Protein AF-A0AAW1TSS6-F1 (afdb_monomer_lite)

pLDDT: mean 75.69, std 16.5, range [37.03, 93.56]

Structure (mmCIF, N/CA/C/O backbone):
data_AF-A0AAW1TSS6-F1
#
_entry.id   AF-A0AAW1TSS6-F1
#
loop_
_atom_site.group_PDB
_atom_site.id
_atom_site.type_symbol
_atom_site.label_atom_id
_atom_site.label_alt_id
_atom_site.label_comp_id
_atom_site.label_asym_id
_atom_site.label_entity_id
_atom_site.label_seq_id
_atom_site.pdbx_PDB_ins_code
_atom_site.Cartn_x
_atom_site.Cartn_y
_atom_site.Cartn_z
_atom_site.occupancy
_atom_site.B_iso_or_equiv
_atom_site.auth_seq_id
_atom_site.auth_comp_id
_atom_site.auth_asym_id
_atom_site.auth_atom_id
_atom_site.pdbx_PDB_model_num
ATOM 1 N N . MET A 1 1 ? 28.392 -0.537 -38.919 1.00 62.31 1 MET A N 1
ATOM 2 C CA . MET A 1 1 ? 28.404 0.012 -37.547 1.00 62.31 1 MET A CA 1
ATOM 3 C C . MET A 1 1 ? 27.094 0.735 -37.353 1.00 62.31 1 MET A C 1
ATOM 5 O O . MET A 1 1 ? 26.784 1.592 -38.174 1.00 62.31 1 MET A O 1
ATOM 9 N N . SER A 1 2 ? 26.337 0.359 -36.331 1.00 81.94 2 SER A N 1
ATOM 10 C CA . SER A 1 2 ? 25.044 0.975 -36.020 1.00 81.94 2 SER A CA 1
ATOM 11 C C . SER A 1 2 ? 25.206 1.873 -34.799 1.00 81.94 2 SER A C 1
ATOM 13 O O . SER A 1 2 ? 26.078 1.626 -33.962 1.00 81.94 2 SER A O 1
ATOM 15 N N . ARG A 1 3 ? 24.404 2.935 -34.691 1.00 89.19 3 ARG A N 1
ATOM 16 C CA . ARG A 1 3 ? 24.428 3.811 -33.515 1.00 89.19 3 ARG A CA 1
ATOM 17 C C . ARG A 1 3 ? 23.226 3.532 -32.634 1.00 89.19 3 ARG A C 1
ATOM 19 O O . ARG A 1 3 ? 22.088 3.570 -33.091 1.00 89.19 3 ARG A O 1
ATOM 26 N N . LEU A 1 4 ? 23.497 3.298 -31.359 1.00 91.44 4 LEU A N 1
ATOM 27 C CA . LEU A 1 4 ? 22.480 3.161 -30.324 1.00 91.44 4 LEU A CA 1
ATOM 28 C C . LEU A 1 4 ? 22.753 4.199 -29.240 1.00 91.44 4 LEU A C 1
ATOM 30 O O . LEU A 1 4 ? 23.908 4.469 -28.900 1.00 91.44 4 LEU A O 1
ATOM 34 N N . GLN A 1 5 ? 21.696 4.801 -28.706 1.00 93.44 5 GLN A N 1
ATOM 35 C CA . GLN A 1 5 ? 21.800 5.686 -27.556 1.00 93.44 5 GLN A CA 1
ATOM 36 C C . GLN A 1 5 ? 21.502 4.907 -26.283 1.00 93.44 5 GLN A C 1
ATOM 38 O O . GLN A 1 5 ? 20.421 4.350 -26.137 1.00 93.44 5 GLN A O 1
ATOM 43 N N . PHE A 1 6 ? 22.428 4.923 -25.335 1.00 93.06 6 PHE A N 1
ATOM 44 C CA . PHE A 1 6 ? 22.246 4.280 -24.038 1.00 93.06 6 PHE A CA 1
ATOM 45 C C . PHE A 1 6 ? 21.960 5.327 -22.967 1.00 93.06 6 PHE A C 1
ATOM 47 O O . PHE A 1 6 ? 22.646 6.350 -22.900 1.00 93.06 6 PHE A O 1
ATOM 54 N N . ASP A 1 7 ? 20.959 5.066 -22.130 1.00 93.50 7 ASP A N 1
ATOM 55 C CA . ASP A 1 7 ? 20.683 5.843 -20.922 1.00 93.50 7 ASP A CA 1
ATOM 56 C C . ASP A 1 7 ? 21.367 5.183 -19.725 1.00 93.50 7 ASP A C 1
ATOM 58 O O . ASP A 1 7 ? 20.975 4.094 -19.299 1.00 93.50 7 ASP A O 1
ATOM 62 N N . VAL A 1 8 ? 22.423 5.818 -19.223 1.00 92.88 8 VAL A N 1
ATOM 63 C CA . VAL A 1 8 ? 23.310 5.265 -18.198 1.00 92.88 8 VAL A CA 1
ATOM 64 C C . VAL A 1 8 ? 23.235 6.111 -16.934 1.00 92.88 8 VAL A C 1
ATOM 66 O O . VAL A 1 8 ? 23.332 7.334 -17.006 1.00 92.88 8 VAL A O 1
ATOM 69 N N . GLU A 1 9 ? 23.126 5.475 -15.772 1.00 92.56 9 GLU A N 1
ATOM 70 C CA . GLU A 1 9 ? 23.010 6.135 -14.469 1.00 92.56 9 GLU A CA 1
ATOM 71 C C . GLU A 1 9 ? 23.947 5.526 -13.425 1.00 92.56 9 GLU A C 1
ATOM 73 O O . GLU A 1 9 ? 24.223 4.328 -13.441 1.00 92.56 9 GLU A O 1
ATOM 78 N N . LEU A 1 10 ? 24.425 6.351 -12.490 1.00 88.94 10 LEU A N 1
ATOM 79 C CA . LEU A 1 10 ? 25.116 5.885 -11.289 1.00 88.94 10 LEU A CA 1
ATOM 80 C C . LEU A 1 10 ? 24.107 5.679 -10.148 1.00 88.94 10 LEU A C 1
ATOM 82 O O . LEU A 1 10 ? 23.705 6.642 -9.492 1.00 88.94 10 LEU A O 1
ATOM 86 N N . ALA A 1 11 ? 23.708 4.433 -9.905 1.00 86.50 11 ALA A N 1
ATOM 87 C CA . ALA A 1 11 ? 22.715 4.048 -8.904 1.00 86.50 11 ALA A CA 1
ATOM 88 C C . ALA A 1 11 ? 23.353 3.411 -7.656 1.00 86.50 11 ALA A C 1
ATOM 90 O O . ALA A 1 11 ? 24.547 3.109 -7.631 1.00 86.50 11 ALA A O 1
ATOM 91 N N . ALA A 1 12 ? 22.556 3.241 -6.599 1.00 83.69 12 ALA A N 1
ATOM 92 C CA . ALA A 1 12 ? 22.953 2.440 -5.442 1.00 83.69 12 ALA A CA 1
ATOM 93 C C . ALA A 1 12 ? 22.897 0.945 -5.793 1.00 83.69 12 ALA A C 1
ATOM 95 O O . ALA A 1 12 ? 22.022 0.529 -6.552 1.00 83.69 12 ALA A O 1
ATOM 96 N N . ASP A 1 13 ? 23.831 0.166 -5.252 1.00 81.50 13 ASP A N 1
ATOM 97 C CA . ASP A 1 13 ? 23.791 -1.298 -5.329 1.00 81.50 13 ASP A CA 1
ATOM 98 C C . ASP A 1 13 ? 22.808 -1.882 -4.293 1.00 81.50 13 ASP A C 1
ATOM 100 O O . ASP A 1 13 ? 22.213 -1.137 -3.508 1.00 81.50 13 ASP A O 1
ATOM 104 N N . GLU A 1 14 ? 22.676 -3.212 -4.241 1.00 73.81 14 GLU A N 1
ATOM 105 C CA . GLU A 1 14 ? 21.952 -3.917 -3.165 1.00 73.81 14 GLU A CA 1
ATOM 106 C C . GLU A 1 14 ? 22.447 -3.499 -1.767 1.00 73.81 14 GLU A C 1
ATOM 108 O O . GLU A 1 14 ? 21.650 -3.367 -0.837 1.00 73.81 14 GLU A O 1
ATOM 113 N N . ASP A 1 15 ? 23.751 -3.224 -1.634 1.00 73.81 15 ASP A N 1
ATOM 114 C CA . ASP A 1 15 ? 24.312 -2.504 -0.490 1.00 73.81 15 ASP A CA 1
ATOM 115 C C . ASP A 1 15 ? 24.258 -0.981 -0.747 1.00 73.81 15 ASP A C 1
ATOM 117 O O . ASP A 1 15 ? 24.968 -0.477 -1.629 1.00 73.81 15 ASP A O 1
ATOM 121 N N . PRO A 1 16 ? 23.511 -0.203 0.065 1.00 72.12 16 PRO A N 1
ATOM 122 C CA . PRO A 1 16 ? 23.393 1.246 -0.079 1.00 72.12 16 PRO A CA 1
ATOM 123 C C . PRO A 1 16 ? 24.719 2.009 0.011 1.00 72.12 16 PRO A C 1
ATOM 125 O O . PRO A 1 16 ? 24.751 3.193 -0.343 1.00 72.12 16 PRO A O 1
ATOM 128 N N . LYS A 1 17 ? 25.797 1.387 0.503 1.00 75.56 17 LYS A N 1
ATOM 129 C CA . LYS A 1 17 ? 27.142 1.980 0.567 1.00 75.56 17 LYS A CA 1
ATOM 130 C C . LYS A 1 17 ? 27.885 1.921 -0.764 1.00 75.56 17 LYS A C 1
ATOM 132 O O . LYS A 1 17 ? 28.774 2.743 -0.985 1.00 75.56 17 LYS A O 1
ATOM 137 N N . ASN A 1 18 ? 27.496 1.019 -1.660 1.00 80.19 18 ASN A N 1
ATOM 138 C CA . ASN A 1 18 ? 28.140 0.840 -2.953 1.00 80.19 18 ASN A CA 1
ATOM 139 C C . ASN A 1 18 ? 27.370 1.572 -4.058 1.00 80.19 18 ASN A C 1
ATOM 141 O O . ASN A 1 18 ? 26.149 1.731 -4.012 1.00 80.19 18 ASN A O 1
ATOM 145 N N . ASN A 1 19 ? 28.112 2.060 -5.051 1.00 85.00 19 ASN A N 1
ATOM 146 C CA . ASN A 1 19 ? 27.556 2.663 -6.257 1.00 85.00 19 ASN A CA 1
ATOM 147 C C . ASN A 1 19 ? 27.839 1.741 -7.437 1.00 85.00 19 ASN A C 1
ATOM 149 O O . ASN A 1 19 ? 28.982 1.323 -7.630 1.00 85.00 19 ASN A O 1
ATOM 153 N N . ILE A 1 20 ? 26.826 1.499 -8.257 1.00 89.38 20 ILE A N 1
ATOM 154 C CA . ILE A 1 20 ? 26.946 0.745 -9.500 1.00 89.38 20 ILE A CA 1
ATOM 155 C C . ILE A 1 20 ? 26.489 1.599 -10.674 1.00 89.38 20 ILE A C 1
ATOM 157 O O . ILE A 1 20 ? 25.605 2.445 -10.558 1.00 89.38 20 ILE A O 1
ATOM 161 N N . ILE A 1 21 ? 27.111 1.379 -11.827 1.00 90.50 21 ILE A N 1
ATOM 162 C CA . ILE A 1 21 ? 26.639 1.958 -13.082 1.00 90.50 21 ILE A CA 1
ATOM 163 C C . ILE A 1 21 ? 25.571 1.021 -13.638 1.00 90.50 21 ILE A C 1
ATOM 165 O O . ILE A 1 21 ? 25.817 -0.181 -13.767 1.00 90.50 21 ILE A O 1
ATOM 169 N N . ILE A 1 22 ? 24.408 1.570 -13.966 1.00 92.25 22 ILE A N 1
ATOM 170 C CA . ILE A 1 22 ? 23.281 0.853 -14.557 1.00 92.25 22 ILE A CA 1
ATOM 171 C C . ILE A 1 22 ? 22.927 1.447 -15.922 1.00 92.25 22 ILE A C 1
ATOM 173 O O . ILE A 1 22 ? 23.073 2.648 -16.141 1.00 92.25 22 ILE A O 1
ATOM 177 N N . ILE A 1 23 ? 22.457 0.609 -16.839 1.00 93.12 23 ILE A N 1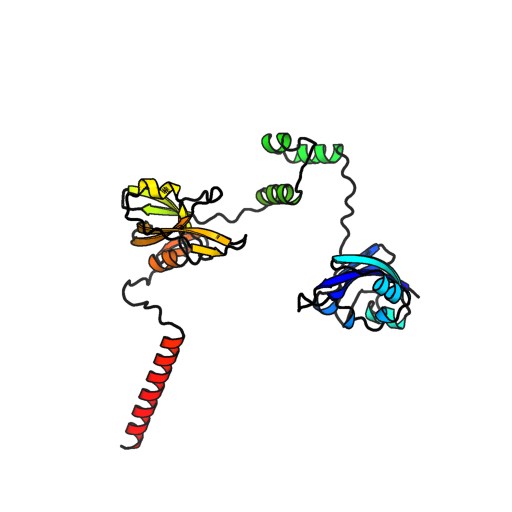
ATOM 178 C CA . ILE A 1 23 ? 21.968 0.976 -18.165 1.00 93.12 23 ILE A CA 1
ATOM 179 C C . ILE A 1 23 ? 20.454 0.772 -18.151 1.00 93.12 23 ILE A C 1
ATOM 181 O O . ILE A 1 23 ? 19.974 -0.351 -18.043 1.00 93.12 23 ILE A O 1
ATOM 185 N N . LYS A 1 24 ? 19.692 1.864 -18.206 1.00 91.81 24 LYS A N 1
ATOM 186 C CA . LYS A 1 24 ? 18.231 1.841 -18.042 1.00 91.81 24 LYS A CA 1
ATOM 187 C C . LYS A 1 24 ? 17.499 1.522 -19.337 1.00 91.81 24 LYS A C 1
ATOM 189 O O . LYS A 1 24 ? 16.493 0.816 -19.328 1.00 91.81 24 LYS A O 1
ATOM 194 N N . SER A 1 25 ? 17.966 2.097 -20.441 1.00 92.38 25 SER A N 1
ATOM 195 C CA . SER A 1 25 ? 17.287 1.986 -21.729 1.00 92.38 25 SER A CA 1
ATOM 196 C C . SER A 1 25 ? 18.235 2.154 -22.907 1.00 92.38 25 SER A C 1
ATOM 198 O O . SER A 1 25 ? 19.341 2.689 -22.768 1.00 92.38 25 SER A O 1
ATOM 200 N N . ILE A 1 26 ? 17.762 1.703 -24.065 1.00 93.31 26 ILE A N 1
ATOM 201 C CA . ILE A 1 26 ? 18.436 1.786 -25.356 1.00 93.31 26 ILE A CA 1
ATOM 202 C C . ILE A 1 26 ? 17.492 2.483 -26.329 1.00 93.31 26 ILE A C 1
ATOM 204 O O . ILE A 1 26 ? 16.336 2.097 -26.442 1.00 93.31 26 ILE A O 1
ATOM 208 N N . THR A 1 27 ? 17.958 3.506 -27.033 1.00 91.69 27 THR A N 1
ATOM 209 C CA . THR A 1 27 ? 17.177 4.212 -28.056 1.00 91.69 27 THR A CA 1
ATOM 210 C C . THR A 1 27 ? 17.816 3.996 -29.420 1.00 91.69 27 THR A C 1
ATOM 212 O O . THR A 1 27 ? 19.021 4.213 -29.589 1.00 91.69 27 THR A O 1
ATOM 215 N N . LYS A 1 28 ? 17.014 3.544 -30.387 1.00 89.62 28 LYS A N 1
ATOM 216 C CA . LYS A 1 28 ? 17.421 3.394 -31.791 1.00 89.62 28 LYS A CA 1
ATOM 217 C C . LYS A 1 28 ? 17.474 4.761 -32.485 1.00 89.62 28 LYS A C 1
ATOM 219 O O . LYS A 1 28 ? 16.904 5.740 -32.006 1.00 89.62 28 LYS A O 1
ATOM 224 N N . GLU A 1 29 ? 18.121 4.834 -33.651 1.00 86.38 29 GLU A N 1
ATOM 225 C CA . GLU A 1 29 ? 18.180 6.068 -34.460 1.00 86.38 29 GLU A CA 1
ATOM 226 C C . GLU A 1 29 ? 16.792 6.593 -34.873 1.00 86.38 29 GLU A C 1
ATOM 228 O O . GLU A 1 29 ? 16.617 7.794 -35.049 1.00 86.38 29 GLU A O 1
ATOM 233 N N . ASN A 1 30 ? 15.789 5.714 -34.961 1.00 82.44 30 ASN A N 1
ATOM 234 C CA . ASN A 1 30 ? 14.398 6.083 -35.238 1.00 82.44 30 ASN A CA 1
ATOM 235 C C . ASN A 1 30 ? 13.664 6.719 -34.036 1.00 82.44 30 ASN A C 1
ATOM 237 O O . ASN A 1 30 ? 12.478 7.022 -34.140 1.00 82.44 30 ASN A O 1
ATOM 241 N N . GLY A 1 31 ? 14.341 6.910 -32.898 1.00 83.00 31 GLY A N 1
ATOM 242 C CA . GLY A 1 31 ? 13.784 7.523 -31.689 1.00 83.00 31 GLY A CA 1
ATOM 243 C C . GLY A 1 31 ? 13.017 6.562 -30.779 1.00 83.00 31 GLY A C 1
ATOM 244 O O . GLY A 1 31 ? 12.619 6.955 -29.680 1.00 83.00 31 GLY A O 1
ATOM 245 N N . ILE A 1 32 ? 12.844 5.299 -31.181 1.00 87.12 32 ILE A N 1
ATOM 246 C CA . ILE A 1 32 ? 12.164 4.294 -30.362 1.00 87.12 32 ILE A CA 1
ATOM 247 C C . ILE A 1 32 ? 13.080 3.873 -29.213 1.00 87.12 32 ILE A C 1
ATOM 249 O O . ILE A 1 32 ? 14.233 3.487 -29.427 1.00 87.12 32 ILE A O 1
ATOM 253 N N . THR A 1 33 ? 12.562 3.969 -27.989 1.00 90.88 33 THR A N 1
ATOM 254 C CA . THR A 1 33 ? 13.284 3.653 -26.751 1.00 90.88 33 THR A CA 1
ATOM 255 C C . THR A 1 33 ? 12.826 2.303 -26.212 1.00 90.88 33 THR A C 1
ATOM 257 O O . THR A 1 33 ? 11.633 2.040 -26.164 1.00 90.88 33 THR A O 1
ATOM 260 N N . TYR A 1 34 ? 13.755 1.478 -25.745 1.00 91.25 34 TYR A N 1
ATOM 261 C CA . TYR A 1 34 ? 13.506 0.147 -25.202 1.00 91.25 34 TYR A CA 1
ATOM 262 C C . TYR A 1 34 ? 14.079 0.036 -23.789 1.00 91.25 34 TYR A C 1
ATOM 264 O O . TYR A 1 34 ? 15.210 0.464 -23.540 1.00 91.25 34 TYR A O 1
ATOM 272 N N . LEU A 1 35 ? 13.314 -0.526 -22.854 1.00 91.56 35 LEU A N 1
ATOM 273 C CA . LEU A 1 35 ? 13.741 -0.726 -21.467 1.00 91.56 35 LEU A CA 1
ATOM 274 C C . LEU A 1 35 ? 14.587 -1.980 -21.312 1.00 91.56 35 LEU A C 1
ATOM 276 O O . LEU A 1 35 ? 14.211 -3.050 -21.785 1.00 91.56 35 LEU A O 1
ATOM 280 N N . ILE A 1 36 ? 15.672 -1.859 -20.548 1.00 90.62 36 ILE A N 1
ATOM 281 C CA . ILE A 1 36 ? 16.430 -3.014 -20.069 1.00 90.62 36 ILE A CA 1
ATOM 282 C C . ILE A 1 36 ? 15.808 -3.475 -18.738 1.00 90.62 36 ILE A C 1
ATOM 284 O O . ILE A 1 36 ? 15.646 -2.647 -17.834 1.00 90.62 36 ILE A O 1
ATOM 288 N N . PRO A 1 37 ? 15.459 -4.767 -18.574 1.00 88.00 37 PRO A N 1
ATOM 289 C CA . PRO A 1 37 ? 14.902 -5.289 -17.327 1.00 88.00 37 PRO A CA 1
ATOM 290 C C . PRO A 1 37 ? 15.819 -5.027 -16.121 1.00 88.00 37 PRO A C 1
ATOM 292 O O . PRO A 1 37 ? 17.032 -5.188 -16.263 1.00 88.00 37 PRO A O 1
ATOM 295 N N . PRO A 1 38 ? 15.286 -4.694 -14.924 1.00 85.81 38 PRO A N 1
ATOM 296 C CA . PRO A 1 38 ? 16.087 -4.346 -13.742 1.00 85.81 38 PRO A CA 1
ATOM 297 C C . PRO A 1 38 ? 17.196 -5.347 -13.393 1.00 85.81 38 PRO A C 1
ATOM 299 O O . PRO A 1 38 ? 18.294 -4.942 -13.023 1.00 85.81 38 PRO A O 1
ATOM 302 N N . CYS A 1 39 ? 16.939 -6.646 -13.572 1.00 85.62 39 CYS A N 1
ATOM 303 C CA . CYS A 1 39 ? 17.904 -7.722 -13.330 1.00 85.62 39 CYS A CA 1
ATOM 304 C C . CYS A 1 39 ? 19.129 -7.689 -14.259 1.00 85.62 39 CYS A C 1
ATOM 306 O O . CYS A 1 39 ? 20.162 -8.256 -13.913 1.00 85.62 39 CYS A O 1
ATOM 308 N N . PHE A 1 40 ? 19.037 -7.016 -15.406 1.00 88.19 40 PHE A N 1
ATOM 309 C CA . PHE A 1 40 ? 20.110 -6.921 -16.390 1.00 88.19 40 PHE A CA 1
ATOM 310 C C . PHE A 1 40 ? 20.739 -5.535 -16.486 1.00 88.19 40 PHE A C 1
ATOM 312 O O . PHE A 1 40 ? 21.783 -5.420 -17.107 1.00 88.19 40 PHE A O 1
ATOM 319 N N . GLN A 1 41 ? 20.186 -4.503 -15.841 1.00 90.75 41 GLN A N 1
ATOM 320 C CA . GLN A 1 41 ? 20.666 -3.124 -16.010 1.00 90.75 41 GLN A CA 1
ATOM 321 C C . GLN A 1 41 ? 22.103 -2.904 -15.525 1.00 90.75 41 GLN A C 1
ATOM 323 O O . GLN A 1 41 ? 22.780 -1.996 -16.002 1.00 90.75 41 GLN A O 1
ATOM 328 N N . ALA A 1 42 ? 22.589 -3.672 -14.549 1.00 90.38 42 ALA A N 1
ATOM 329 C CA . ALA A 1 42 ? 23.923 -3.451 -14.002 1.00 90.38 42 ALA A CA 1
ATOM 330 C C . ALA A 1 42 ? 25.001 -3.619 -15.085 1.00 90.38 42 ALA A C 1
ATOM 332 O O . ALA A 1 42 ? 25.064 -4.640 -15.765 1.00 90.38 42 ALA A O 1
ATOM 333 N N . ALA A 1 43 ? 25.922 -2.656 -15.192 1.00 88.81 43 ALA A N 1
ATOM 334 C CA . ALA A 1 43 ? 26.951 -2.631 -16.235 1.00 88.81 43 ALA A CA 1
ATOM 335 C C . ALA A 1 43 ? 27.863 -3.876 -16.241 1.00 88.81 43 ALA A C 1
ATOM 337 O O . ALA A 1 43 ? 28.487 -4.178 -17.256 1.00 88.81 43 ALA A O 1
ATOM 338 N N . LYS A 1 44 ? 27.896 -4.638 -15.136 1.00 88.12 44 LYS A N 1
ATOM 339 C CA . LYS A 1 44 ? 28.538 -5.961 -15.041 1.00 88.12 44 LYS A CA 1
ATOM 340 C C . LYS A 1 44 ? 27.979 -6.986 -16.038 1.00 88.12 44 LYS A C 1
ATOM 342 O O . LYS A 1 44 ? 28.711 -7.883 -16.436 1.00 88.12 44 LYS A O 1
ATOM 347 N N . HIS A 1 45 ? 26.721 -6.846 -16.456 1.00 88.31 45 HIS A N 1
ATOM 348 C CA . HIS A 1 45 ? 26.091 -7.696 -17.471 1.00 88.31 45 HIS A CA 1
ATOM 349 C C . HIS A 1 45 ? 26.414 -7.244 -18.901 1.00 88.31 45 HIS A C 1
ATOM 351 O O . HIS A 1 45 ? 26.226 -8.006 -19.839 1.00 88.31 45 HIS A O 1
ATOM 357 N N . HIS A 1 46 ? 26.966 -6.040 -19.071 1.00 90.19 46 HIS A N 1
ATOM 358 C CA . HIS A 1 46 ? 27.213 -5.402 -20.363 1.00 90.19 46 HIS A CA 1
ATOM 359 C C . HIS A 1 46 ? 28.719 -5.266 -20.649 1.00 90.19 46 HIS A C 1
ATOM 361 O O . HIS A 1 46 ? 29.211 -4.200 -21.027 1.00 90.19 46 HIS A O 1
ATOM 367 N N . LEU A 1 47 ? 29.482 -6.344 -20.439 1.00 87.69 47 LEU A N 1
ATOM 368 C CA . LEU A 1 47 ? 30.952 -6.321 -20.460 1.00 87.69 47 LEU A CA 1
ATOM 369 C C . LEU A 1 47 ? 31.544 -5.817 -21.783 1.00 87.69 47 LEU A C 1
ATOM 371 O O . LEU A 1 47 ? 32.594 -5.173 -21.771 1.00 87.69 47 LEU A O 1
ATOM 375 N N . GLN A 1 48 ? 30.891 -6.085 -22.916 1.00 86.75 48 GLN A N 1
ATOM 376 C CA . GLN A 1 48 ? 31.340 -5.584 -24.214 1.00 86.75 48 GLN A CA 1
ATOM 377 C C . GLN A 1 48 ? 31.171 -4.060 -24.340 1.00 86.75 48 GLN A C 1
ATOM 379 O O . GLN A 1 48 ? 32.054 -3.404 -24.889 1.00 86.75 48 GLN A O 1
ATOM 384 N N . LEU A 1 49 ? 30.111 -3.475 -23.763 1.00 87.31 49 LEU A N 1
ATOM 385 C CA . LEU A 1 49 ? 29.913 -2.018 -23.758 1.00 87.31 49 LEU A CA 1
ATOM 386 C C . LEU A 1 49 ? 30.965 -1.301 -22.909 1.00 87.31 49 LEU A C 1
ATOM 388 O O . LEU A 1 49 ? 31.426 -0.230 -23.294 1.00 87.31 49 LEU A O 1
ATOM 392 N N . LEU A 1 50 ? 31.405 -1.902 -21.796 1.00 86.25 50 LEU A N 1
ATOM 393 C CA . LEU A 1 50 ? 32.434 -1.322 -20.918 1.00 86.25 50 LEU A CA 1
ATOM 394 C C . LEU A 1 50 ? 33.765 -1.042 -21.635 1.00 86.25 50 LEU A C 1
ATOM 396 O O . LEU A 1 50 ? 34.542 -0.203 -21.176 1.00 86.25 50 LEU A O 1
ATOM 400 N N . LYS A 1 51 ? 34.040 -1.763 -22.728 1.00 87.69 51 LYS A N 1
ATOM 401 C CA . LYS A 1 51 ? 35.269 -1.635 -23.519 1.00 87.69 51 LYS A CA 1
ATOM 402 C C . LYS A 1 51 ? 35.209 -0.483 -24.524 1.00 87.69 51 LYS A C 1
ATOM 404 O O . LYS A 1 51 ? 36.256 -0.083 -25.030 1.00 87.69 51 LYS A O 1
ATOM 409 N N . LEU A 1 52 ? 34.021 0.052 -24.813 1.00 88.81 52 LEU A N 1
ATOM 410 C CA . LEU A 1 52 ? 33.857 1.118 -25.796 1.00 88.81 52 LEU A CA 1
ATOM 411 C C . LEU A 1 52 ? 34.416 2.452 -25.270 1.00 88.81 52 LEU A C 1
ATOM 413 O O . LEU A 1 52 ? 34.210 2.800 -24.099 1.00 88.81 52 LEU A O 1
ATOM 417 N N . PRO A 1 53 ? 35.102 3.242 -26.118 1.00 88.81 53 PRO A N 1
ATOM 418 C CA . PRO A 1 53 ? 35.711 4.503 -25.702 1.00 88.81 53 PRO A CA 1
ATOM 419 C C . PRO A 1 53 ? 34.674 5.524 -25.212 1.00 88.81 53 PRO A C 1
ATOM 421 O O . PRO A 1 53 ? 34.960 6.311 -24.306 1.00 88.81 53 PRO A O 1
ATOM 424 N N . GLU A 1 54 ? 33.461 5.506 -25.759 1.00 90.44 54 GLU A N 1
ATOM 425 C CA . GLU A 1 54 ? 32.333 6.323 -25.313 1.00 90.44 54 GLU A CA 1
ATOM 426 C C . GLU A 1 54 ? 31.913 5.952 -23.889 1.00 90.44 54 GLU A C 1
ATOM 428 O O . GLU A 1 54 ? 31.730 6.837 -23.051 1.00 90.44 54 GLU A O 1
ATOM 433 N N . PHE A 1 55 ? 31.847 4.657 -23.573 1.00 88.44 55 PHE A N 1
ATOM 434 C CA . PHE A 1 55 ? 31.496 4.190 -22.233 1.00 88.44 55 PHE A CA 1
ATOM 435 C C . PHE A 1 55 ? 32.573 4.559 -21.201 1.00 88.44 55 PHE A C 1
ATOM 437 O O . PHE A 1 55 ? 32.264 4.980 -20.083 1.00 88.44 55 PHE A O 1
ATOM 444 N N . LEU A 1 56 ? 33.853 4.499 -21.578 1.00 88.00 56 LEU A N 1
ATOM 445 C CA . LEU A 1 56 ? 34.952 4.949 -20.716 1.00 88.00 56 LEU A CA 1
ATOM 446 C C . LEU A 1 56 ? 34.850 6.446 -20.378 1.00 88.00 56 LEU A C 1
ATOM 448 O O . LEU A 1 56 ? 35.157 6.844 -19.250 1.00 88.00 56 LEU A O 1
ATOM 452 N N . LYS A 1 57 ? 34.381 7.282 -21.316 1.00 90.69 57 LYS A N 1
ATOM 453 C CA . LYS A 1 57 ? 34.092 8.704 -21.052 1.00 90.69 57 LYS A CA 1
ATOM 454 C C . LYS A 1 57 ? 32.918 8.862 -20.085 1.00 90.69 57 LYS A C 1
ATOM 456 O O . LYS A 1 57 ? 33.012 9.673 -19.164 1.00 90.69 57 LYS A O 1
ATOM 461 N N . ILE A 1 58 ? 31.864 8.053 -20.226 1.00 87.75 58 ILE A N 1
ATOM 462 C CA . ILE A 1 58 ? 30.724 8.048 -19.294 1.00 87.75 58 ILE A CA 1
ATOM 463 C C . ILE A 1 58 ? 31.191 7.737 -17.877 1.00 87.75 58 ILE A C 1
ATOM 465 O O . ILE A 1 58 ? 30.890 8.508 -16.966 1.00 87.75 58 ILE A O 1
ATOM 469 N N . LYS A 1 59 ? 31.993 6.682 -17.699 1.00 85.25 59 LYS A N 1
ATOM 470 C CA . LYS A 1 59 ? 32.537 6.282 -16.393 1.00 85.25 59 LYS A CA 1
ATOM 471 C C . LYS A 1 59 ? 33.348 7.399 -15.728 1.00 85.25 59 LYS A C 1
ATOM 473 O O . LYS A 1 59 ? 33.296 7.548 -14.515 1.00 85.25 59 LYS A O 1
ATOM 478 N N . LYS A 1 60 ? 34.067 8.210 -16.513 1.00 86.50 60 LYS A N 1
ATOM 479 C CA . LYS A 1 60 ? 34.769 9.404 -16.010 1.00 86.50 60 LYS A CA 1
ATOM 480 C C . LYS A 1 60 ? 33.828 10.571 -15.695 1.00 86.50 60 LYS A C 1
ATOM 482 O O . LYS A 1 60 ? 34.167 11.398 -14.860 1.00 86.50 60 LYS A O 1
ATOM 487 N N . SER A 1 61 ? 32.678 10.670 -16.355 1.00 85.25 61 SER A N 1
ATOM 488 C CA . SER A 1 61 ? 31.733 11.782 -16.174 1.00 85.25 61 SER A CA 1
ATOM 489 C C . SER A 1 61 ? 30.713 11.564 -15.049 1.00 85.25 61 SER A C 1
ATOM 491 O O . SER A 1 61 ? 30.277 12.533 -14.430 1.00 85.25 61 SER A O 1
ATOM 493 N N . LEU A 1 62 ? 30.344 10.310 -14.771 1.00 87.75 62 LEU A N 1
ATOM 494 C CA . LEU A 1 62 ? 29.401 9.933 -13.720 1.00 87.75 62 LEU A CA 1
ATOM 495 C C . LEU A 1 62 ? 30.134 9.834 -12.378 1.00 87.75 62 LEU A C 1
ATOM 497 O O . LEU A 1 62 ? 30.646 8.781 -12.010 1.00 87.75 62 LEU A O 1
ATOM 501 N N . GLN A 1 63 ? 30.207 10.956 -11.663 1.00 81.06 63 GLN A N 1
ATOM 502 C CA . GLN A 1 63 ? 30.975 11.083 -10.416 1.00 81.06 63 GLN A CA 1
ATOM 503 C C . GLN A 1 63 ? 30.092 11.054 -9.161 1.00 81.06 63 GLN A C 1
ATOM 505 O O . GLN A 1 63 ? 30.586 10.815 -8.061 1.00 81.06 63 GLN A O 1
ATOM 510 N N . ARG A 1 64 ? 28.787 11.327 -9.295 1.00 83.69 64 ARG A N 1
ATOM 511 C CA . ARG A 1 64 ? 27.847 11.399 -8.163 1.00 83.69 64 ARG A CA 1
ATOM 512 C C . ARG A 1 64 ? 26.636 10.498 -8.383 1.00 83.69 64 ARG A C 1
ATOM 514 O O . ARG A 1 64 ? 26.142 10.386 -9.503 1.00 83.69 64 ARG A O 1
ATOM 521 N N . ARG A 1 65 ? 26.147 9.889 -7.297 1.00 83.44 65 ARG A N 1
ATOM 522 C CA . ARG A 1 65 ? 24.942 9.044 -7.294 1.00 83.44 65 ARG A CA 1
ATOM 523 C C . ARG A 1 65 ? 23.735 9.835 -7.814 1.00 83.44 65 ARG A C 1
ATOM 525 O O . ARG A 1 65 ? 23.581 11.008 -7.480 1.00 83.44 65 ARG A O 1
ATOM 532 N N . GLY A 1 66 ? 22.908 9.191 -8.632 1.00 81.88 66 GLY A N 1
ATOM 533 C CA . GLY A 1 66 ? 21.728 9.773 -9.275 1.00 81.88 66 GLY A CA 1
ATOM 534 C C . GLY A 1 66 ? 22.024 10.564 -10.552 1.00 81.88 66 GLY A C 1
ATOM 535 O O . GLY A 1 66 ? 21.095 11.024 -11.206 1.00 81.88 66 GLY A O 1
ATOM 536 N N . GLN A 1 67 ? 23.294 10.732 -10.940 1.00 86.94 67 GLN A N 1
ATOM 537 C CA . GLN A 1 67 ? 23.616 11.313 -12.242 1.00 86.94 67 GLN A CA 1
ATOM 538 C C . GLN A 1 67 ? 23.327 10.309 -13.355 1.00 86.94 67 GLN A C 1
ATOM 540 O O . GLN A 1 67 ? 23.792 9.170 -13.296 1.00 86.94 67 GLN A O 1
ATOM 545 N N . ASN A 1 68 ? 22.635 10.773 -14.393 1.00 90.81 68 ASN A N 1
ATOM 546 C CA . ASN A 1 68 ? 22.376 10.025 -15.613 1.00 90.81 68 ASN A CA 1
ATOM 547 C C . ASN A 1 68 ? 22.934 10.740 -16.852 1.00 90.81 68 ASN A C 1
ATOM 549 O O . ASN A 1 68 ? 23.156 11.958 -16.858 1.00 90.81 68 ASN A O 1
ATOM 553 N N . ARG A 1 69 ? 23.198 9.981 -17.914 1.00 90.38 69 ARG A N 1
ATOM 554 C CA . ARG A 1 69 ? 23.633 10.485 -19.219 1.00 90.38 69 ARG A CA 1
ATOM 555 C C . ARG A 1 69 ? 23.054 9.608 -20.320 1.00 90.38 69 ARG A C 1
ATOM 557 O O . ARG A 1 69 ? 23.253 8.398 -20.316 1.00 90.38 69 ARG A O 1
ATOM 564 N N . LYS A 1 70 ? 22.424 10.249 -21.303 1.00 92.12 70 LYS A N 1
ATOM 565 C CA . LYS A 1 70 ? 22.082 9.628 -22.584 1.00 92.12 70 LYS A CA 1
ATOM 566 C C . LYS A 1 70 ? 23.236 9.841 -23.554 1.00 92.12 70 LYS A C 1
ATOM 568 O O . LYS A 1 70 ? 23.623 10.985 -23.794 1.00 92.12 70 LYS A O 1
ATOM 573 N N . VAL A 1 71 ? 23.802 8.766 -24.092 1.00 90.56 71 VAL A N 1
ATOM 574 C CA . VAL A 1 71 ? 24.985 8.842 -24.961 1.00 90.56 71 VAL A CA 1
ATOM 575 C C . VAL A 1 71 ? 24.805 7.961 -26.181 1.00 90.56 71 VAL A C 1
ATOM 577 O O . VAL A 1 71 ? 24.556 6.766 -26.057 1.00 90.56 71 VAL A O 1
ATOM 580 N N . TRP A 1 72 ? 24.964 8.566 -27.356 1.00 92.00 72 TRP A N 1
ATOM 581 C CA . TRP A 1 72 ? 25.080 7.846 -28.618 1.00 92.00 72 TRP A CA 1
ATOM 582 C C . TRP A 1 72 ? 26.437 7.154 -28.688 1.00 92.00 72 TRP A C 1
ATOM 584 O O . TRP A 1 72 ? 27.473 7.802 -28.537 1.00 92.00 72 TRP A O 1
ATOM 594 N N . MET A 1 73 ? 26.424 5.847 -28.919 1.00 91.06 73 MET A N 1
ATOM 595 C CA . MET A 1 73 ? 27.622 5.030 -29.068 1.00 91.06 73 MET A CA 1
ATOM 596 C C . MET A 1 73 ? 27.653 4.425 -30.464 1.00 91.06 73 MET A C 1
ATOM 598 O O . MET A 1 73 ? 26.618 4.002 -30.984 1.00 91.06 73 MET A O 1
ATOM 602 N N . SER A 1 74 ? 28.843 4.372 -31.061 1.00 89.62 74 SER A N 1
ATOM 603 C CA . SER A 1 74 ? 29.070 3.553 -32.248 1.00 89.62 74 SER A CA 1
ATOM 604 C C . SER A 1 74 ? 29.236 2.104 -31.799 1.00 89.62 74 SER A C 1
ATOM 606 O O . SER A 1 74 ? 30.208 1.773 -31.119 1.00 89.62 74 SER A O 1
ATOM 608 N N . VAL A 1 75 ? 28.267 1.253 -32.128 1.00 88.25 75 VAL A N 1
ATOM 609 C CA . VAL A 1 75 ? 28.236 -0.145 -31.693 1.00 88.25 75 VAL A CA 1
ATOM 610 C C . VAL A 1 75 ? 28.758 -1.026 -32.840 1.00 88.25 75 VAL A C 1
ATOM 612 O O . VAL A 1 75 ? 28.168 -1.024 -33.932 1.00 88.25 75 VAL A O 1
ATOM 615 N N . PRO A 1 76 ? 29.884 -1.745 -32.652 1.00 89.94 76 PRO A N 1
ATOM 616 C CA . PRO A 1 76 ? 30.354 -2.707 -33.640 1.00 89.94 76 PRO A CA 1
ATOM 617 C C . PRO A 1 76 ? 29.440 -3.941 -33.683 1.00 89.94 7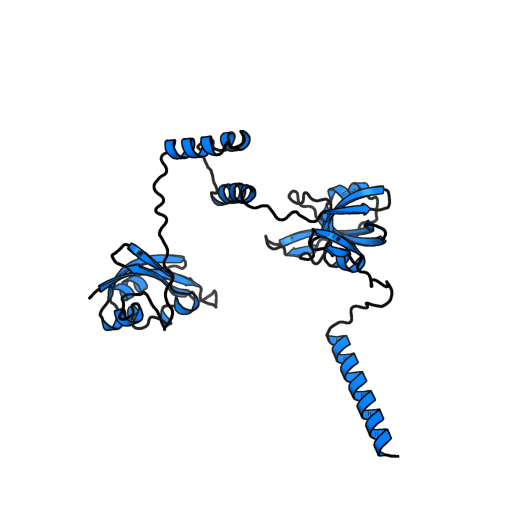6 PRO A C 1
ATOM 619 O O . PRO A 1 76 ? 28.668 -4.194 -32.760 1.00 89.94 76 PRO A O 1
ATOM 622 N N . SER A 1 77 ? 29.467 -4.669 -34.802 1.00 85.31 77 SER A N 1
ATOM 623 C CA . SER A 1 77 ? 28.470 -5.705 -35.117 1.00 85.31 77 SER A CA 1
ATOM 624 C C . SER A 1 77 ? 28.418 -6.850 -34.098 1.00 85.31 77 SER A C 1
ATOM 626 O O . SER A 1 77 ? 27.350 -7.395 -33.848 1.00 85.31 77 SER A O 1
ATOM 628 N N . ASP A 1 78 ? 29.549 -7.172 -33.473 1.00 86.00 78 ASP A N 1
ATOM 629 C CA . ASP A 1 78 ? 29.676 -8.160 -32.396 1.00 86.00 78 ASP A CA 1
ATOM 630 C C . ASP A 1 78 ? 28.947 -7.740 -31.111 1.00 86.00 78 ASP A C 1
ATOM 632 O O . ASP A 1 78 ? 28.378 -8.575 -30.413 1.00 86.00 78 ASP A O 1
ATOM 636 N N . VAL A 1 79 ? 28.943 -6.444 -30.800 1.00 86.75 79 VAL A N 1
ATOM 637 C CA . VAL A 1 79 ? 28.211 -5.887 -29.656 1.00 86.75 79 VAL A CA 1
ATOM 638 C C . VAL A 1 79 ? 26.743 -5.677 -30.005 1.00 86.75 79 VAL A C 1
ATOM 640 O O . VAL A 1 79 ? 25.887 -5.841 -29.141 1.00 86.75 79 VAL A O 1
ATOM 643 N N . LEU A 1 80 ? 26.440 -5.335 -31.259 1.00 86.62 80 LEU A N 1
ATOM 644 C CA . LEU A 1 80 ? 25.072 -5.123 -31.727 1.00 86.62 80 LEU A CA 1
ATOM 645 C C . LEU A 1 80 ? 24.236 -6.402 -31.621 1.00 86.62 80 LEU A C 1
ATOM 647 O O . LEU A 1 80 ? 23.122 -6.333 -31.117 1.00 86.62 80 LEU A O 1
ATOM 651 N N . ALA A 1 81 ? 24.812 -7.553 -31.978 1.00 86.25 81 ALA A N 1
ATOM 652 C CA . ALA A 1 81 ? 24.170 -8.867 -31.871 1.00 86.25 81 ALA A CA 1
ATOM 653 C C . ALA A 1 81 ? 23.750 -9.253 -30.435 1.00 86.25 81 ALA A C 1
ATOM 655 O O . ALA A 1 81 ? 23.015 -10.213 -30.236 1.00 86.25 81 ALA A O 1
ATOM 656 N N . LEU A 1 82 ? 24.217 -8.524 -29.413 1.00 87.31 82 LEU A N 1
ATOM 657 C CA . LEU A 1 82 ? 23.781 -8.716 -28.025 1.00 87.31 82 LEU A CA 1
ATOM 658 C C . LEU A 1 82 ? 22.495 -7.959 -27.696 1.00 87.31 82 LEU A C 1
ATOM 660 O O . LEU A 1 82 ? 21.852 -8.284 -26.701 1.00 87.31 82 LEU A O 1
ATOM 664 N N . TYR A 1 83 ? 22.194 -6.909 -28.462 1.00 88.62 83 TYR A N 1
ATOM 665 C CA . TYR A 1 83 ? 21.077 -5.994 -28.230 1.00 88.62 83 TYR A CA 1
ATOM 666 C C . TYR A 1 83 ? 19.993 -6.092 -29.302 1.00 88.62 83 TYR A C 1
ATOM 668 O O . TYR A 1 83 ? 18.910 -5.543 -29.113 1.00 88.62 83 TYR A O 1
ATOM 676 N N . GLU A 1 84 ? 20.284 -6.750 -30.419 1.00 88.69 84 GLU A N 1
ATOM 677 C CA . GLU A 1 84 ? 19.411 -6.865 -31.577 1.00 88.69 84 GLU A CA 1
ATOM 678 C C . GLU A 1 84 ? 19.513 -8.278 -32.161 1.00 88.69 84 GLU A C 1
ATOM 680 O O . GLU A 1 84 ? 20.619 -8.790 -32.341 1.00 88.69 84 GLU A O 1
ATOM 685 N N . ASP A 1 85 ? 18.363 -8.901 -32.419 1.00 87.81 85 ASP A N 1
ATOM 686 C CA . ASP A 1 85 ? 18.286 -10.197 -33.094 1.00 87.81 85 ASP A CA 1
ATOM 687 C C . ASP A 1 85 ? 18.460 -10.062 -34.621 1.00 87.81 85 ASP A C 1
ATOM 689 O O . ASP A 1 85 ? 18.484 -8.961 -35.178 1.00 87.81 85 ASP A O 1
ATOM 693 N N . ASP A 1 86 ? 18.543 -11.195 -35.324 1.00 83.88 86 ASP A N 1
ATOM 694 C CA . ASP A 1 86 ? 18.723 -11.232 -36.785 1.00 83.88 86 ASP A CA 1
ATOM 695 C C . ASP A 1 86 ? 17.558 -10.595 -37.572 1.00 83.88 86 ASP A C 1
ATOM 697 O O . ASP A 1 86 ? 17.686 -10.311 -38.766 1.00 83.88 86 ASP A O 1
ATOM 701 N N . VAL A 1 87 ? 16.411 -10.375 -36.921 1.00 84.31 87 VAL A N 1
ATOM 702 C CA . VAL A 1 87 ? 15.183 -9.817 -37.510 1.00 84.31 87 VAL A CA 1
ATOM 703 C C . VAL A 1 87 ? 15.032 -8.321 -37.176 1.00 84.31 87 VAL A C 1
ATOM 705 O O . VAL A 1 87 ? 14.163 -7.643 -37.727 1.00 84.31 87 VAL A O 1
ATOM 708 N N . GLY A 1 88 ? 15.904 -7.770 -36.327 1.00 80.88 88 GLY A N 1
ATOM 709 C CA . GLY A 1 88 ? 15.919 -6.365 -35.930 1.00 80.88 88 GLY A CA 1
ATOM 710 C C . GLY A 1 88 ? 15.102 -6.037 -34.673 1.00 80.88 88 GLY A C 1
ATOM 711 O O . GLY A 1 88 ? 14.847 -4.856 -34.393 1.00 80.88 88 GLY A O 1
ATOM 712 N N . ASN A 1 89 ? 14.668 -7.034 -33.901 1.00 86.75 89 ASN A N 1
ATOM 713 C CA . ASN A 1 89 ? 14.032 -6.808 -32.605 1.00 86.75 89 ASN A CA 1
ATOM 714 C C . ASN A 1 89 ? 15.085 -6.528 -31.537 1.00 86.75 89 ASN A C 1
ATOM 716 O O . ASN A 1 89 ? 16.141 -7.153 -31.506 1.00 86.75 89 ASN A O 1
ATOM 720 N N . MET A 1 90 ? 14.772 -5.616 -30.616 1.00 88.38 90 MET A N 1
ATOM 721 C CA . MET A 1 90 ? 15.658 -5.349 -29.488 1.00 88.38 90 MET A CA 1
ATOM 722 C C . MET A 1 90 ? 15.547 -6.463 -28.453 1.00 88.38 90 MET A C 1
ATOM 724 O O . MET A 1 90 ? 14.494 -6.642 -27.839 1.00 88.38 90 MET A O 1
ATOM 728 N N . THR A 1 91 ? 16.644 -7.170 -28.218 1.00 88.31 91 THR A N 1
ATOM 729 C CA . THR A 1 91 ? 16.718 -8.295 -27.283 1.00 88.31 91 THR A CA 1
ATOM 730 C C . THR A 1 91 ? 17.958 -8.188 -26.416 1.00 88.31 91 THR A C 1
ATOM 732 O O . THR A 1 91 ? 18.953 -7.640 -26.857 1.00 88.31 91 THR A O 1
ATOM 735 N N . PHE A 1 92 ? 17.954 -8.727 -25.202 1.00 88.69 92 PHE A N 1
ATOM 736 C CA . PHE A 1 92 ? 19.166 -8.852 -24.393 1.00 88.69 92 PHE A CA 1
ATOM 737 C C . PHE A 1 92 ? 19.113 -10.131 -23.557 1.00 88.69 92 PHE A C 1
ATOM 739 O O . PHE A 1 92 ? 18.141 -10.332 -22.833 1.00 88.69 92 PHE A O 1
ATOM 746 N N . ASN A 1 93 ? 20.145 -10.983 -23.631 1.00 81.19 93 ASN A N 1
ATOM 747 C CA . ASN A 1 93 ? 20.188 -12.294 -22.956 1.00 81.19 93 ASN A CA 1
ATOM 748 C C . ASN A 1 93 ? 18.908 -13.133 -23.170 1.00 81.19 93 ASN A C 1
ATOM 750 O O . ASN A 1 93 ? 18.315 -13.600 -22.203 1.00 81.19 93 ASN A O 1
ATOM 754 N N . ASP A 1 94 ? 18.455 -13.273 -24.419 1.00 81.00 94 ASP A N 1
ATOM 755 C CA . ASP A 1 94 ? 17.224 -13.993 -24.804 1.00 81.00 94 ASP A CA 1
ATOM 756 C C . ASP A 1 94 ? 15.900 -13.371 -24.311 1.00 81.00 94 ASP A C 1
ATOM 758 O O . ASP A 1 94 ? 14.829 -13.955 -24.479 1.00 81.00 94 ASP A O 1
ATOM 762 N N . TYR A 1 95 ? 15.931 -12.156 -23.750 1.00 84.06 95 TYR A N 1
ATOM 763 C CA . TYR A 1 95 ? 14.729 -11.391 -23.410 1.00 84.06 95 TYR A CA 1
ATOM 764 C C . TYR A 1 95 ? 14.423 -10.338 -24.468 1.00 84.06 95 TYR A C 1
ATOM 766 O O . TYR A 1 95 ? 15.275 -9.509 -24.781 1.00 84.06 95 TYR A O 1
ATOM 774 N N . LEU A 1 96 ? 13.179 -10.302 -24.944 1.00 86.69 96 LEU A N 1
ATOM 775 C CA . LEU A 1 96 ? 12.670 -9.205 -25.765 1.00 86.69 96 LEU A CA 1
ATOM 776 C C . LEU A 1 96 ? 12.494 -7.943 -24.907 1.00 86.69 96 LEU A C 1
ATOM 778 O O . LEU A 1 96 ? 11.889 -7.993 -23.832 1.00 86.69 96 LEU A O 1
ATOM 782 N N . LEU A 1 97 ? 13.021 -6.811 -25.372 1.00 89.12 97 LEU A N 1
ATOM 783 C CA . LEU A 1 97 ? 12.948 -5.549 -24.641 1.00 89.12 97 LEU A CA 1
ATOM 784 C C . LEU A 1 97 ? 11.612 -4.840 -24.883 1.00 89.12 97 LEU A C 1
ATOM 786 O O . LEU A 1 97 ? 11.090 -4.809 -25.996 1.00 89.12 97 LEU A O 1
ATOM 790 N N . GLN A 1 98 ? 11.074 -4.221 -23.831 1.00 87.12 98 GLN A N 1
ATOM 791 C CA . GLN A 1 98 ? 9.819 -3.480 -23.912 1.00 87.12 98 GLN A CA 1
ATOM 792 C C . GLN A 1 98 ? 10.037 -2.107 -24.553 1.00 87.12 98 GLN A C 1
ATOM 794 O O . GLN A 1 98 ? 10.820 -1.306 -24.043 1.00 87.12 98 GLN A O 1
ATOM 799 N N . GLU A 1 99 ? 9.291 -1.811 -25.615 1.00 86.50 99 GLU A N 1
ATOM 800 C CA . GLU A 1 99 ? 9.221 -0.477 -26.211 1.00 86.50 99 GLU A CA 1
ATOM 801 C C . GLU A 1 99 ? 8.513 0.521 -25.276 1.00 86.50 99 GLU A C 1
ATOM 803 O O . GLU A 1 99 ? 7.433 0.254 -24.743 1.00 86.50 99 GLU A O 1
ATOM 808 N N . ILE A 1 100 ? 9.110 1.701 -25.105 1.00 82.88 100 ILE A N 1
ATOM 809 C CA . ILE A 1 100 ? 8.470 2.875 -24.519 1.00 82.88 100 ILE A CA 1
ATOM 810 C C . ILE A 1 100 ? 8.129 3.832 -25.654 1.00 82.88 100 ILE A C 1
ATOM 812 O O . ILE A 1 100 ? 9.009 4.475 -26.234 1.00 82.88 100 ILE A O 1
ATOM 816 N N . THR A 1 101 ? 6.837 4.011 -25.906 1.00 66.25 101 THR A N 1
ATOM 817 C CA . THR A 1 101 ? 6.368 5.150 -26.687 1.00 66.25 101 THR A CA 1
ATOM 818 C C . THR A 1 101 ? 6.640 6.404 -25.863 1.00 66.25 101 THR A C 1
ATOM 820 O O . THR A 1 101 ? 6.021 6.615 -24.817 1.00 66.25 101 THR A O 1
ATOM 823 N N . GLN A 1 102 ? 7.589 7.239 -26.292 1.00 54.66 102 GLN A N 1
ATOM 824 C CA . GLN A 1 102 ? 7.688 8.582 -25.736 1.00 54.66 102 GLN A CA 1
ATOM 825 C C . GLN A 1 102 ? 6.367 9.281 -26.047 1.00 54.66 102 GLN A C 1
ATOM 827 O O . GLN A 1 102 ? 6.105 9.642 -27.192 1.00 54.66 102 GLN A O 1
ATOM 832 N N . VAL A 1 103 ? 5.518 9.461 -25.034 1.00 44.84 103 VAL A N 1
ATOM 833 C CA . VAL A 1 103 ? 4.419 10.416 -25.122 1.00 44.84 103 VAL A CA 1
ATOM 834 C C . VAL A 1 103 ? 5.111 11.762 -25.242 1.00 44.84 103 VAL A C 1
ATOM 836 O O . VAL A 1 103 ? 5.583 12.316 -24.251 1.00 44.84 103 VAL A O 1
ATOM 839 N N . THR A 1 104 ? 5.294 12.236 -26.473 1.00 39.84 104 THR A N 1
ATOM 840 C CA . THR A 1 104 ? 5.789 13.581 -26.707 1.00 39.84 104 THR A CA 1
ATOM 841 C C . THR A 1 104 ? 4.755 14.474 -26.051 1.00 39.84 104 THR A C 1
ATOM 843 O O . THR A 1 104 ? 3.618 14.562 -26.511 1.00 39.84 104 THR A O 1
ATOM 846 N N . SER A 1 105 ? 5.102 15.081 -24.923 1.00 42.34 105 SER A N 1
ATOM 847 C CA . SER A 1 105 ? 4.341 16.182 -24.367 1.00 42.34 105 SER A CA 1
ATOM 848 C C . SER A 1 105 ? 4.459 17.322 -25.374 1.00 42.34 105 SER A C 1
ATOM 850 O O . SER A 1 105 ? 5.292 18.214 -25.235 1.00 42.34 105 SER A O 1
ATOM 852 N N . GLN A 1 106 ? 3.649 17.279 -26.440 1.00 43.41 106 GLN A N 1
ATOM 853 C CA . GLN A 1 106 ? 3.301 18.492 -27.156 1.00 43.41 106 GLN A CA 1
ATOM 854 C C . GLN A 1 106 ? 2.824 19.456 -26.079 1.00 43.41 106 GLN A C 1
ATOM 856 O O . GLN A 1 106 ? 1.930 19.117 -25.300 1.00 43.41 106 GLN A O 1
ATOM 861 N N . SER A 1 107 ? 3.460 20.624 -26.006 1.00 44.97 107 SER A N 1
ATOM 862 C CA . SER A 1 107 ? 2.957 21.726 -25.207 1.00 44.97 107 SER A CA 1
ATOM 863 C C . SER A 1 107 ? 1.503 21.922 -25.611 1.00 44.97 107 SER A C 1
ATOM 865 O O . SER A 1 107 ? 1.188 22.331 -26.731 1.00 44.97 107 SER A O 1
ATOM 867 N N . ILE A 1 108 ? 0.589 21.523 -24.730 1.00 48.50 108 ILE A N 1
ATOM 868 C CA . ILE A 1 108 ? -0.814 21.810 -24.941 1.00 48.50 108 ILE A CA 1
ATOM 869 C C . ILE A 1 108 ? -0.880 23.320 -24.778 1.00 48.50 108 ILE A C 1
ATOM 871 O O . ILE A 1 108 ? -0.678 23.835 -23.682 1.00 48.50 108 ILE A O 1
ATOM 875 N N . THR A 1 109 ? -1.045 24.039 -25.886 1.00 55.78 109 THR A N 1
ATOM 876 C CA . THR A 1 109 ? -1.301 25.472 -25.826 1.00 55.78 109 THR A CA 1
ATOM 877 C C . THR A 1 109 ? -2.529 25.685 -24.952 1.00 55.78 109 THR A C 1
ATOM 879 O O . THR A 1 109 ? -3.493 24.923 -25.056 1.00 55.78 109 THR A O 1
ATOM 882 N N . ASP A 1 110 ? -2.497 26.706 -24.095 1.00 54.88 110 ASP A N 1
ATOM 883 C CA . ASP A 1 110 ? -3.555 27.002 -23.119 1.00 54.88 110 ASP A CA 1
ATOM 884 C C . ASP A 1 110 ? -4.969 26.909 -23.719 1.00 54.88 110 ASP A C 1
ATOM 886 O O . ASP A 1 110 ? -5.889 26.431 -23.062 1.00 54.88 110 ASP A O 1
ATOM 890 N N . GLY A 1 111 ? -5.135 27.278 -24.996 1.00 52.47 111 GLY A N 1
ATOM 891 C CA . GLY A 1 111 ? -6.400 27.164 -25.727 1.00 52.47 111 GLY A CA 1
ATOM 892 C C . GLY A 1 111 ? -6.935 25.733 -25.871 1.00 52.47 111 GLY A C 1
ATOM 893 O O . GLY A 1 111 ? -8.120 25.511 -25.653 1.00 52.47 111 GLY A O 1
ATOM 894 N N . LYS A 1 112 ? -6.080 24.740 -26.156 1.00 58.00 112 LYS A N 1
ATOM 895 C CA . LYS A 1 112 ? -6.493 23.325 -26.231 1.00 58.00 112 LYS A CA 1
ATOM 896 C C . LYS A 1 112 ? -6.800 22.744 -24.852 1.00 58.00 112 LYS A C 1
ATOM 898 O O . LYS A 1 112 ? -7.676 21.891 -24.738 1.00 58.00 112 LYS A O 1
ATOM 903 N N . LEU A 1 113 ? -6.104 23.202 -23.807 1.00 56.12 113 LEU A N 1
ATOM 904 C CA . LEU A 1 113 ? -6.443 22.843 -22.429 1.00 56.12 113 LEU A CA 1
ATOM 905 C C . LEU A 1 113 ? -7.824 23.385 -22.067 1.00 56.12 113 LEU A C 1
ATOM 907 O O . LEU A 1 113 ? -8.644 22.610 -21.592 1.00 56.12 113 LEU A O 1
ATOM 911 N N . LEU A 1 114 ? -8.117 24.661 -22.344 1.00 57.09 114 LEU A N 1
ATOM 912 C CA . LEU A 1 114 ? -9.446 25.229 -22.095 1.00 57.09 114 LEU A CA 1
ATOM 913 C C . LEU A 1 114 ? -10.548 24.466 -22.839 1.00 57.09 114 LEU A C 1
ATOM 915 O O . LEU A 1 114 ? -11.558 24.128 -22.233 1.00 57.09 114 LEU A O 1
ATOM 919 N N . GLU A 1 115 ? -10.324 24.114 -24.103 1.00 59.81 115 GLU A N 1
ATOM 920 C CA . GLU A 1 115 ? -11.302 23.386 -24.921 1.00 59.81 115 GLU A CA 1
ATOM 921 C C . GLU A 1 115 ? -11.588 21.967 -24.380 1.00 59.81 115 GLU A C 1
ATOM 923 O O . GLU A 1 115 ? -12.723 21.481 -24.399 1.00 59.81 115 GLU A O 1
ATOM 928 N N . ILE A 1 116 ? -10.563 21.296 -23.842 1.00 60.09 116 ILE A N 1
ATOM 929 C CA . ILE A 1 116 ? -10.699 19.999 -23.161 1.00 60.09 116 ILE A CA 1
ATOM 930 C C . ILE A 1 116 ? -11.388 20.172 -21.797 1.00 60.09 116 ILE A C 1
ATOM 932 O O . ILE A 1 116 ? -12.250 19.370 -21.439 1.00 60.09 116 ILE A O 1
ATOM 936 N N . LEU A 1 117 ? -11.047 21.218 -21.041 1.00 57.12 117 LEU A N 1
ATOM 937 C CA . LEU A 1 117 ? -11.618 21.506 -19.721 1.00 57.12 117 LEU A CA 1
ATOM 938 C C . LEU A 1 117 ? -13.107 21.895 -19.813 1.00 57.12 117 LEU A C 1
ATOM 940 O O . LEU A 1 117 ? -13.895 21.446 -18.977 1.00 57.12 117 LEU A O 1
ATOM 944 N N . GLU A 1 118 ? -13.514 22.638 -20.849 1.00 57.50 118 GLU A N 1
ATOM 945 C CA . GLU A 1 118 ? -14.919 22.956 -21.149 1.00 57.50 118 GLU A CA 1
ATOM 946 C C . GLU A 1 118 ? -15.725 21.698 -21.491 1.00 57.50 118 GLU A C 1
ATOM 948 O O . GLU A 1 118 ? -16.820 21.494 -20.958 1.00 57.50 118 GLU A O 1
ATOM 953 N N . LYS A 1 119 ? -15.163 20.793 -22.305 1.00 60.50 119 LYS A N 1
ATOM 954 C CA . LYS A 1 119 ? -15.806 19.510 -22.640 1.00 60.50 119 LYS A CA 1
ATOM 955 C C . LYS A 1 119 ? -15.990 18.590 -21.430 1.00 60.50 119 LYS A C 1
ATOM 957 O O . LYS A 1 119 ? -16.923 17.791 -21.423 1.00 60.50 119 LYS A O 1
ATOM 962 N N . ILE A 1 120 ? -15.139 18.701 -20.406 1.00 59.62 120 ILE A N 1
ATOM 963 C CA . ILE A 1 120 ? -15.161 17.832 -19.215 1.00 59.62 120 ILE A CA 1
ATOM 964 C C . ILE A 1 120 ? -16.124 18.344 -18.117 1.00 59.62 120 ILE A C 1
ATOM 966 O O . ILE A 1 120 ? -16.368 17.625 -17.147 1.00 59.62 120 ILE A O 1
ATOM 970 N N . ARG A 1 121 ? -16.741 19.533 -18.262 1.00 56.72 121 ARG A N 1
ATOM 971 C CA . ARG A 1 121 ? -17.659 20.135 -17.261 1.00 56.72 121 ARG A CA 1
ATOM 972 C C . ARG A 1 121 ? -17.104 20.053 -15.827 1.00 56.72 121 ARG A C 1
ATOM 974 O O . ARG A 1 121 ? -17.752 19.527 -14.916 1.00 56.72 121 ARG A O 1
ATOM 981 N N . LEU A 1 122 ? -15.871 20.515 -15.616 1.00 54.31 122 LEU A N 1
ATOM 982 C CA . LEU A 1 122 ? -15.264 20.486 -14.283 1.00 54.31 122 LEU A CA 1
ATOM 983 C C . LEU A 1 122 ? -16.044 21.375 -13.292 1.00 54.31 122 LEU A C 1
ATOM 985 O O . LEU A 1 122 ? -16.448 22.478 -13.656 1.00 54.31 122 LEU A O 1
ATOM 989 N N . PRO A 1 123 ? -16.245 20.930 -12.035 1.00 53.72 123 PRO A N 1
ATOM 990 C CA . PRO A 1 123 ? -16.868 21.750 -11.000 1.00 53.72 123 PRO A CA 1
ATOM 991 C C . PRO A 1 123 ? -16.088 23.045 -10.749 1.00 53.72 123 PRO A C 1
ATOM 993 O O . PRO A 1 123 ? -14.854 23.039 -10.725 1.00 53.72 123 PRO A O 1
ATOM 996 N N . THR A 1 124 ? -16.808 24.133 -10.471 1.00 52.28 124 THR A N 1
ATOM 997 C CA . THR A 1 124 ? -16.281 25.502 -10.319 1.00 52.28 124 THR A CA 1
ATOM 998 C C . THR A 1 124 ? -15.161 25.640 -9.285 1.00 52.28 124 THR A C 1
ATOM 1000 O O . THR A 1 124 ? -14.305 26.510 -9.423 1.00 52.28 124 THR A O 1
ATOM 1003 N N . TYR A 1 125 ? -15.110 24.760 -8.279 1.00 52.53 125 TYR A N 1
ATOM 1004 C CA . TYR A 1 125 ? -14.052 24.780 -7.263 1.00 52.53 125 TYR A CA 1
ATOM 1005 C C . TYR A 1 125 ? -12.680 24.295 -7.781 1.00 52.53 125 TYR A C 1
ATOM 1007 O O . TYR A 1 125 ? -11.662 24.573 -7.150 1.00 52.53 125 TYR A O 1
ATOM 1015 N N . ILE A 1 126 ? -12.627 23.554 -8.898 1.00 51.47 126 ILE A N 1
ATOM 1016 C CA . ILE A 1 126 ? -11.369 23.128 -9.541 1.00 51.47 126 ILE A CA 1
ATOM 1017 C C . ILE A 1 126 ? -10.861 24.234 -10.464 1.00 51.47 126 ILE A C 1
ATOM 1019 O O . ILE A 1 126 ? -9.677 24.560 -10.435 1.00 51.47 126 ILE A O 1
ATOM 1023 N N . THR A 1 127 ? -11.750 24.865 -11.234 1.00 53.62 127 THR A N 1
ATOM 1024 C CA . THR A 1 127 ? -11.387 25.993 -12.106 1.00 53.62 127 THR A CA 1
ATOM 1025 C C . THR A 1 127 ? -10.922 27.206 -11.305 1.00 53.62 127 THR A C 1
ATOM 1027 O O . THR A 1 127 ? -10.018 27.900 -11.747 1.00 53.62 127 THR A O 1
ATOM 1030 N N . SER A 1 128 ? -11.452 27.415 -10.093 1.00 54.75 128 SER A N 1
ATOM 1031 C CA . SER A 1 128 ? -10.975 28.461 -9.177 1.00 54.75 128 SER A CA 1
ATOM 1032 C C . SER A 1 128 ? -9.608 28.163 -8.548 1.00 54.75 128 SER A C 1
ATOM 1034 O O . SER A 1 128 ? -9.006 29.057 -7.968 1.00 54.75 128 SER A O 1
ATOM 1036 N N . LYS A 1 129 ? -9.134 26.910 -8.602 1.00 49.03 129 LYS A N 1
ATOM 1037 C CA . LYS A 1 129 ? -7.797 26.502 -8.127 1.00 49.03 129 LYS A CA 1
ATOM 1038 C C . LYS A 1 129 ? -6.782 26.308 -9.252 1.00 49.03 129 LYS A C 1
ATOM 1040 O O . LYS A 1 129 ? -5.613 26.078 -8.974 1.00 49.03 129 LYS A O 1
ATOM 1045 N N . LEU A 1 130 ? -7.221 26.435 -10.503 1.00 52.44 130 LEU A N 1
ATOM 1046 C CA . LEU A 1 130 ? -6.374 26.576 -11.687 1.00 52.44 130 LEU A CA 1
ATOM 1047 C C . LEU A 1 130 ? -5.940 28.036 -11.893 1.00 52.44 130 LEU A C 1
ATOM 1049 O O . LEU A 1 130 ? -5.613 28.432 -13.013 1.00 52.44 130 LEU A O 1
ATOM 1053 N N . ASP A 1 131 ? -5.954 28.838 -10.824 1.00 46.28 131 ASP A N 1
ATOM 1054 C CA . ASP A 1 131 ? -5.359 30.160 -10.874 1.00 46.28 131 ASP A CA 1
ATOM 1055 C C . ASP A 1 131 ? -3.863 29.996 -11.149 1.00 46.28 131 ASP A C 1
ATOM 1057 O O . ASP A 1 131 ? -3.178 29.152 -10.562 1.00 46.28 131 ASP A O 1
ATOM 1061 N N . ARG A 1 132 ? -3.400 30.713 -12.168 1.00 49.91 132 ARG A N 1
ATOM 1062 C CA . ARG A 1 132 ? -2.139 30.463 -12.865 1.00 49.91 132 ARG A CA 1
ATOM 1063 C C . ARG A 1 132 ? -0.965 30.976 -12.042 1.00 49.91 132 ARG A C 1
ATOM 1065 O O . ARG A 1 132 ? -0.304 31.916 -12.459 1.00 49.91 132 ARG A O 1
ATOM 1072 N N . GLN A 1 133 ? -0.694 30.368 -10.897 1.00 46.22 133 GLN A N 1
ATOM 1073 C CA . GLN A 1 133 ? 0.574 30.481 -10.186 1.00 46.22 133 GLN A CA 1
ATOM 1074 C C . GLN A 1 133 ? 0.641 29.356 -9.149 1.00 46.22 133 GLN A C 1
ATOM 1076 O O . GLN A 1 133 ? -0.158 29.286 -8.226 1.00 46.22 133 GLN A O 1
ATOM 1081 N N . GLU A 1 134 ? 1.605 28.457 -9.355 1.00 48.69 134 GLU A N 1
ATOM 1082 C CA . GLU A 1 134 ? 1.989 27.381 -8.435 1.00 48.69 134 GLU A CA 1
ATOM 1083 C C . GLU A 1 134 ? 0.979 26.235 -8.245 1.00 48.69 134 GLU A C 1
ATOM 1085 O O . GLU A 1 134 ? 0.503 25.948 -7.148 1.00 48.69 134 GLU A O 1
ATOM 1090 N N . VAL A 1 135 ? 0.786 25.422 -9.293 1.00 48.88 135 VAL A N 1
ATOM 1091 C CA . VAL A 1 135 ? 0.508 23.992 -9.062 1.00 48.88 135 VAL A CA 1
ATOM 1092 C C . VAL A 1 135 ? 1.821 23.358 -8.594 1.00 48.88 135 VAL A C 1
ATOM 1094 O O . VAL A 1 135 ? 2.564 22.776 -9.380 1.00 48.88 135 VAL A O 1
ATOM 1097 N N . ALA A 1 136 ? 2.139 23.552 -7.313 1.00 48.53 136 ALA A N 1
ATOM 1098 C CA . ALA A 1 136 ? 3.405 23.154 -6.698 1.00 48.53 136 ALA A CA 1
ATOM 1099 C C . ALA A 1 136 ? 3.650 21.637 -6.718 1.00 48.53 136 ALA A C 1
ATOM 1101 O O . ALA A 1 136 ? 4.772 21.195 -6.489 1.00 48.53 136 ALA A O 1
ATOM 1102 N N . ASP A 1 137 ? 2.629 20.832 -7.019 1.00 51.44 137 ASP A N 1
ATOM 1103 C CA . ASP A 1 137 ? 2.817 19.403 -7.183 1.00 51.44 137 ASP A CA 1
ATOM 1104 C C . ASP A 1 137 ? 1.839 18.810 -8.214 1.00 51.44 137 ASP A C 1
ATOM 1106 O O . ASP A 1 137 ? 0.654 18.599 -7.923 1.00 51.44 137 ASP A O 1
ATOM 1110 N N . PRO A 1 138 ? 2.316 18.502 -9.433 1.00 50.72 138 PRO A N 1
ATOM 1111 C CA . PRO A 1 138 ? 1.564 17.733 -10.415 1.00 50.72 138 PRO A CA 1
ATOM 1112 C C . PRO A 1 138 ? 1.025 16.422 -9.833 1.00 50.72 138 PRO A C 1
ATOM 1114 O O . PRO A 1 138 ? -0.031 15.971 -10.260 1.00 50.72 138 PRO A O 1
ATOM 1117 N N . ILE A 1 139 ? 1.686 15.822 -8.837 1.00 52.84 139 ILE A N 1
ATOM 1118 C CA . ILE A 1 139 ? 1.244 14.585 -8.183 1.00 52.84 139 ILE A CA 1
ATOM 1119 C C . ILE A 1 139 ? -0.046 14.822 -7.395 1.00 52.84 139 ILE A C 1
ATOM 1121 O O . ILE A 1 139 ? -0.934 13.973 -7.447 1.00 52.84 139 ILE A O 1
ATOM 1125 N N . LEU A 1 140 ? -0.215 15.972 -6.735 1.00 53.44 140 LEU A N 1
ATOM 1126 C CA . LEU A 1 140 ? -1.470 16.351 -6.068 1.00 53.44 140 LEU A CA 1
ATOM 1127 C C . LEU A 1 140 ? -2.604 16.579 -7.076 1.00 53.44 140 LEU A C 1
ATOM 1129 O O . LEU A 1 140 ? -3.734 16.149 -6.850 1.00 53.44 140 LEU A O 1
ATOM 1133 N N . LEU A 1 141 ? -2.301 17.193 -8.222 1.00 54.31 141 LEU A N 1
ATOM 1134 C CA . LEU A 1 141 ? -3.285 17.396 -9.287 1.00 54.31 141 LEU A CA 1
ATOM 1135 C C . LEU A 1 141 ? -3.682 16.067 -9.945 1.00 54.31 141 LEU A C 1
ATOM 1137 O O . LEU A 1 141 ? -4.867 15.780 -10.109 1.00 54.31 141 LEU A O 1
ATOM 1141 N N . PHE A 1 142 ? -2.704 15.228 -10.288 1.00 52.62 142 PHE A N 1
ATOM 1142 C CA . PHE A 1 142 ? -2.948 13.921 -10.885 1.00 52.62 142 PHE A CA 1
ATOM 1143 C C . PHE A 1 142 ? -3.610 12.967 -9.903 1.00 52.62 142 PHE A C 1
ATOM 1145 O O . PHE A 1 142 ? -4.490 12.234 -10.331 1.00 52.62 142 PHE A O 1
ATOM 1152 N N . SER A 1 143 ? -3.268 12.984 -8.613 1.00 53.00 143 SER A N 1
ATOM 1153 C CA . SER A 1 143 ? -3.989 12.204 -7.601 1.00 53.00 143 SER A CA 1
ATOM 1154 C C . SER A 1 143 ? -5.435 12.674 -7.485 1.00 53.00 143 SER A C 1
ATOM 1156 O O . SER A 1 143 ? -6.323 11.834 -7.597 1.00 53.00 143 SER A O 1
ATOM 1158 N N . ALA A 1 144 ? -5.704 13.982 -7.412 1.00 53.91 144 ALA A N 1
ATOM 1159 C CA . ALA A 1 144 ? -7.066 14.527 -7.420 1.00 53.91 144 ALA A CA 1
ATOM 1160 C C . ALA A 1 144 ? -7.868 14.150 -8.686 1.00 53.91 144 ALA A C 1
ATOM 1162 O O . ALA A 1 144 ? -9.059 13.853 -8.603 1.00 53.91 144 ALA A O 1
ATOM 1163 N N . LEU A 1 145 ? -7.224 14.104 -9.857 1.00 52.06 145 LEU A N 1
ATOM 1164 C CA . LEU A 1 145 ? -7.844 13.638 -11.105 1.00 52.06 145 LEU A CA 1
ATOM 1165 C C . LEU A 1 145 ? -8.029 12.109 -11.136 1.00 52.06 145 LEU A C 1
ATOM 1167 O O . LEU A 1 145 ? -9.039 11.627 -11.650 1.00 52.06 145 LEU A O 1
ATOM 1171 N N . ARG A 1 146 ? -7.100 11.339 -10.553 1.00 49.34 146 ARG A N 1
ATOM 1172 C CA . ARG A 1 146 ? -7.183 9.873 -10.405 1.00 49.34 146 ARG A CA 1
ATOM 1173 C C . ARG A 1 146 ? -8.322 9.481 -9.465 1.00 49.34 146 ARG A C 1
ATOM 1175 O O . ARG A 1 146 ? -9.038 8.534 -9.772 1.00 49.34 146 ARG A O 1
ATOM 1182 N N . TYR A 1 147 ? -8.544 10.265 -8.406 1.00 51.69 147 TYR A N 1
ATOM 1183 C CA . TYR A 1 147 ? -9.685 10.141 -7.494 1.00 51.69 147 TYR A CA 1
ATOM 1184 C C . TYR A 1 147 ? -11.038 10.256 -8.212 1.00 51.69 147 TYR A C 1
ATOM 1186 O O . TYR A 1 147 ? -12.013 9.691 -7.735 1.00 51.69 147 TYR A O 1
ATOM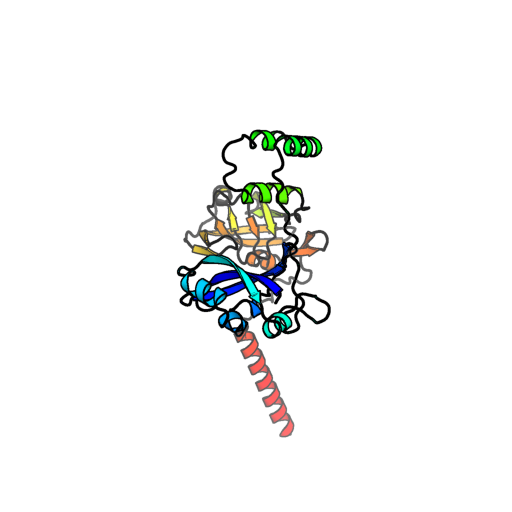 1194 N N . LYS A 1 148 ? -11.121 10.940 -9.365 1.00 46.06 148 LYS A N 1
ATOM 1195 C CA . LYS A 1 148 ? -12.374 11.064 -10.130 1.00 46.06 148 LYS A CA 1
ATOM 1196 C C . LYS A 1 148 ? -12.604 9.975 -11.184 1.00 46.06 148 LYS A C 1
ATOM 1198 O O . LYS A 1 148 ? -13.715 9.896 -11.697 1.00 46.06 148 LYS A O 1
ATOM 1203 N N . LYS A 1 149 ? -11.577 9.202 -11.569 1.00 44.25 149 LYS A N 1
ATOM 1204 C CA . LYS A 1 149 ? -11.646 8.260 -12.711 1.00 44.25 149 LYS A CA 1
ATOM 1205 C C . LYS A 1 149 ? -11.635 6.781 -12.314 1.00 44.25 149 LYS A C 1
ATOM 1207 O O . LYS A 1 149 ? -11.826 5.929 -13.173 1.00 44.25 149 LYS A O 1
ATOM 1212 N N . LEU A 1 150 ? -11.399 6.481 -11.042 1.00 44.16 150 LEU A N 1
ATOM 1213 C CA . LEU A 1 150 ? -11.646 5.162 -10.478 1.00 44.16 150 LEU A CA 1
ATOM 1214 C C . LEU A 1 150 ? -13.018 5.206 -9.814 1.00 44.16 150 LEU A C 1
ATOM 1216 O O . LEU A 1 150 ? -13.269 6.108 -9.016 1.00 44.16 150 LEU A O 1
ATOM 1220 N N . ASP A 1 151 ? -13.867 4.225 -10.109 1.00 52.38 151 ASP A N 1
ATOM 1221 C CA . ASP A 1 151 ? -14.811 3.731 -9.111 1.00 52.38 151 ASP A CA 1
ATOM 1222 C C . ASP A 1 151 ? -13.958 3.356 -7.898 1.00 52.38 151 ASP A C 1
ATOM 1224 O O . ASP A 1 151 ? -13.330 2.296 -7.868 1.00 52.38 151 ASP A O 1
ATOM 1228 N N . ILE A 1 152 ? -13.786 4.299 -6.965 1.00 54.56 152 ILE A N 1
ATOM 1229 C CA . ILE A 1 152 ? -13.043 4.053 -5.735 1.00 54.56 152 ILE A CA 1
ATOM 1230 C C . ILE A 1 152 ? -13.785 2.888 -5.088 1.00 54.56 152 ILE A C 1
ATOM 1232 O O . ILE A 1 152 ? -14.986 3.039 -4.840 1.00 54.56 152 ILE A O 1
ATOM 1236 N N . PRO A 1 153 ? -13.128 1.734 -4.866 1.00 58.22 153 PRO A N 1
ATOM 1237 C CA . PRO A 1 153 ? -13.799 0.625 -4.222 1.00 58.22 153 PRO A CA 1
ATOM 1238 C C . PRO A 1 153 ? -14.351 1.156 -2.898 1.00 58.22 153 PRO A C 1
ATOM 1240 O O . PRO A 1 153 ? -13.587 1.757 -2.131 1.00 58.22 153 PRO A O 1
ATOM 1243 N N . PRO A 1 154 ? -15.671 1.055 -2.678 1.00 70.31 154 PRO A N 1
ATOM 1244 C CA . PRO A 1 154 ? -16.295 1.696 -1.539 1.00 70.31 154 PRO A CA 1
ATOM 1245 C C . PRO A 1 154 ? -15.668 1.144 -0.261 1.00 70.31 154 PRO A C 1
ATOM 1247 O O . PRO A 1 154 ? -15.425 -0.059 -0.137 1.00 70.31 154 PRO A O 1
ATOM 1250 N N . LEU A 1 155 ? -15.372 2.042 0.680 1.00 82.69 155 LEU A N 1
ATOM 1251 C CA . LEU A 1 155 ? -14.950 1.633 2.011 1.00 82.69 155 LEU A CA 1
ATOM 1252 C C . LEU A 1 155 ? -16.112 0.894 2.669 1.00 82.69 155 LEU A C 1
ATOM 1254 O O . LEU A 1 155 ? -17.259 1.333 2.600 1.00 82.69 155 LEU A O 1
ATOM 1258 N N . ILE A 1 156 ? -15.807 -0.233 3.305 1.00 88.19 156 ILE A N 1
ATOM 1259 C CA . ILE A 1 156 ? -16.813 -0.994 4.035 1.00 88.19 156 ILE A CA 1
ATOM 1260 C C . ILE A 1 156 ? -16.994 -0.328 5.396 1.00 88.19 156 ILE A C 1
ATOM 1262 O O . ILE A 1 156 ? -16.151 -0.456 6.287 1.00 88.19 156 ILE A O 1
ATOM 1266 N N . GLU A 1 157 ? -18.085 0.413 5.538 1.00 90.38 157 GLU A N 1
ATOM 1267 C CA . GLU A 1 157 ? -18.458 1.074 6.783 1.00 90.38 157 GLU A CA 1
ATOM 1268 C C . GLU A 1 157 ? -19.380 0.183 7.615 1.00 90.38 157 GLU A C 1
ATOM 1270 O O . GLU A 1 157 ? -20.302 -0.460 7.113 1.00 90.38 157 GLU A O 1
ATOM 1275 N N . VAL A 1 158 ? -19.121 0.151 8.917 1.00 90.75 158 VAL A N 1
ATOM 1276 C CA . VAL A 1 158 ? -19.837 -0.668 9.890 1.00 90.75 158 VAL A CA 1
ATOM 1277 C C . VAL A 1 158 ? -20.404 0.238 10.963 1.00 90.75 158 VAL A C 1
ATOM 1279 O O . VAL A 1 158 ? -19.690 1.054 11.542 1.00 90.75 158 VAL A O 1
ATOM 1282 N N . GLU A 1 159 ? -21.685 0.088 11.268 1.00 93.19 159 GLU A N 1
ATOM 1283 C CA . GLU A 1 159 ? -22.278 0.782 12.403 1.00 93.19 159 GLU A CA 1
ATOM 1284 C C . GLU A 1 159 ? -21.789 0.169 13.722 1.00 93.19 159 GLU A C 1
ATOM 1286 O O . GLU A 1 159 ? -21.878 -1.044 13.934 1.00 93.19 159 GLU A O 1
ATOM 1291 N N . VAL A 1 160 ? -21.296 1.024 14.618 1.00 91.81 160 VAL A N 1
ATOM 1292 C CA . VAL A 1 160 ? -20.812 0.638 15.944 1.00 91.81 160 VAL A CA 1
ATOM 1293 C C . VAL A 1 160 ? -21.503 1.498 16.994 1.00 91.81 160 VAL A C 1
ATOM 1295 O O . VAL A 1 160 ? -21.470 2.729 16.932 1.00 91.81 160 VAL A O 1
ATOM 1298 N N . ILE A 1 161 ? -22.109 0.858 17.990 1.00 91.12 161 ILE A N 1
ATOM 1299 C CA . ILE A 1 161 ? -22.655 1.540 19.166 1.00 91.12 161 ILE A CA 1
ATOM 1300 C C . ILE A 1 161 ? -21.677 1.335 20.321 1.00 91.12 161 ILE A C 1
ATOM 1302 O O . ILE A 1 161 ? -21.427 0.208 20.738 1.00 91.12 161 ILE A O 1
ATOM 1306 N N . LEU A 1 162 ? -21.112 2.425 20.832 1.00 89.44 162 LEU A N 1
ATOM 1307 C CA . LEU A 1 162 ? -20.163 2.427 21.942 1.00 89.44 162 LEU A CA 1
ATOM 1308 C C . LEU A 1 162 ? -20.866 2.803 23.253 1.00 89.44 162 LEU A C 1
ATOM 1310 O O . LEU A 1 162 ? -21.595 3.800 23.316 1.00 89.44 162 LEU A O 1
ATOM 1314 N N . ASN A 1 163 ? -20.605 2.028 24.308 1.00 84.75 163 ASN A N 1
ATOM 1315 C CA . ASN A 1 163 ? -21.120 2.207 25.671 1.00 84.75 163 ASN A CA 1
ATOM 1316 C C . ASN A 1 163 ? -22.640 2.465 25.716 1.00 84.75 163 ASN A C 1
ATOM 1318 O O . ASN A 1 163 ? -23.099 3.334 26.461 1.00 84.75 163 ASN A O 1
ATOM 1322 N N . ASP A 1 164 ? -23.394 1.770 24.858 1.00 81.31 164 ASP A N 1
ATOM 1323 C CA . ASP A 1 164 ? -24.860 1.834 24.730 1.00 81.31 164 ASP A CA 1
ATOM 1324 C C . ASP A 1 164 ? -25.449 3.221 24.433 1.00 81.31 164 ASP A C 1
ATOM 1326 O O . ASP A 1 164 ? -26.650 3.445 24.592 1.00 81.31 164 ASP A O 1
ATOM 1330 N N . LYS A 1 165 ? -24.614 4.179 24.015 1.00 82.00 165 LYS A N 1
ATOM 1331 C CA . LYS A 1 165 ? -25.016 5.587 23.872 1.00 82.00 165 LYS A CA 1
ATOM 1332 C C . LYS A 1 165 ? -24.520 6.230 22.589 1.00 82.00 165 LYS A C 1
ATOM 1334 O O . LYS A 1 165 ? -25.247 7.009 21.980 1.00 82.00 165 LYS A O 1
ATOM 1339 N N . LEU A 1 166 ? -23.283 5.942 22.193 1.00 86.81 166 LEU A N 1
ATOM 1340 C CA . LEU A 1 166 ? -22.625 6.640 21.098 1.00 86.81 166 LEU A CA 1
ATOM 1341 C C . LEU A 1 166 ? -22.667 5.792 19.830 1.00 86.81 166 LEU A C 1
ATOM 1343 O O . LEU A 1 166 ? -21.896 4.850 19.682 1.00 86.81 166 LEU A O 1
ATOM 1347 N N . LYS A 1 167 ? -23.564 6.145 18.910 1.00 90.50 167 LYS A N 1
ATOM 1348 C CA . LYS A 1 167 ? -23.594 5.577 17.562 1.00 90.50 167 LYS A CA 1
ATOM 1349 C C . LYS A 1 167 ? -22.526 6.255 16.703 1.00 90.50 167 LYS A C 1
ATOM 1351 O O . LYS A 1 167 ? -22.508 7.479 16.603 1.00 90.50 167 LYS A O 1
ATOM 1356 N N . CYS A 1 168 ? -21.645 5.460 16.113 1.00 90.88 168 CYS A N 1
ATOM 1357 C CA . CYS A 1 168 ? -20.532 5.913 15.285 1.00 90.88 168 CYS A CA 1
ATOM 1358 C C . CYS A 1 168 ? -20.271 4.926 14.142 1.00 90.88 168 CYS A C 1
ATOM 1360 O O . CYS A 1 168 ? -20.886 3.856 14.069 1.00 90.88 168 CYS A O 1
ATOM 1362 N N . THR A 1 169 ? -19.371 5.303 13.240 1.00 92.38 169 THR A N 1
ATOM 1363 C CA . THR A 1 169 ? -19.012 4.493 12.070 1.00 92.38 169 THR A CA 1
ATOM 1364 C C . THR A 1 169 ? -17.608 3.905 12.208 1.00 92.38 169 THR A C 1
ATOM 1366 O O . THR A 1 169 ? -16.667 4.561 12.641 1.00 92.38 169 THR A O 1
ATOM 1369 N N . GLY A 1 170 ? -17.441 2.632 11.876 1.00 92.06 170 GLY A N 1
ATOM 1370 C CA . GLY A 1 170 ? -16.147 1.962 11.861 1.00 92.06 170 GLY A CA 1
ATOM 1371 C C . GLY A 1 170 ? -15.800 1.494 10.465 1.00 92.06 170 GLY A C 1
ATOM 1372 O O . GLY A 1 170 ? -16.589 0.795 9.842 1.00 92.06 170 GLY A O 1
ATOM 1373 N N . ILE A 1 171 ? -14.610 1.833 9.983 1.00 93.38 171 ILE A N 1
ATOM 1374 C CA . ILE A 1 171 ? -14.097 1.245 8.745 1.00 93.38 171 ILE A CA 1
ATOM 1375 C C . ILE A 1 171 ? -13.657 -0.183 9.040 1.00 93.38 171 ILE A C 1
ATOM 1377 O O . ILE A 1 171 ? -12.827 -0.401 9.922 1.00 93.38 171 ILE A O 1
ATOM 1381 N N . TYR A 1 172 ? -14.181 -1.148 8.291 1.00 92.44 172 TYR A N 1
ATOM 1382 C CA . TYR A 1 172 ? -13.674 -2.513 8.296 1.00 92.44 172 TYR A CA 1
ATOM 1383 C C . TYR A 1 172 ? -12.335 -2.560 7.549 1.00 92.44 172 TYR A C 1
ATOM 1385 O O . TYR A 1 172 ? -12.301 -2.474 6.321 1.00 92.44 172 TYR A O 1
ATOM 1393 N N . ASP A 1 173 ? -11.230 -2.688 8.287 1.00 90.94 173 ASP A N 1
ATOM 1394 C CA . ASP A 1 173 ? -9.882 -2.724 7.717 1.00 90.94 173 ASP A CA 1
ATOM 1395 C C . ASP A 1 173 ? -9.105 -3.960 8.207 1.00 90.94 173 ASP A C 1
ATOM 1397 O O . ASP A 1 173 ? -8.419 -3.915 9.234 1.00 90.94 173 ASP A O 1
ATOM 1401 N N . PRO A 1 174 ? -9.159 -5.083 7.466 1.00 88.81 174 PRO A N 1
ATOM 1402 C CA . PRO A 1 174 ? -8.381 -6.270 7.803 1.00 88.81 174 PRO A CA 1
ATOM 1403 C C . PRO A 1 174 ? -6.869 -6.067 7.596 1.00 88.81 174 PRO A C 1
ATOM 1405 O O . PRO A 1 174 ? -6.085 -6.898 8.062 1.00 88.81 174 PRO A O 1
ATOM 1408 N N . GLY A 1 175 ? -6.452 -4.997 6.906 1.00 87.88 175 GLY A N 1
ATOM 1409 C CA . GLY A 1 175 ? -5.054 -4.602 6.736 1.00 87.88 175 GLY A CA 1
ATOM 1410 C C . GLY A 1 175 ? -4.472 -3.896 7.964 1.00 87.88 175 GLY A C 1
ATOM 1411 O O . GLY A 1 175 ? -3.252 -3.903 8.151 1.00 87.88 175 GLY A O 1
ATOM 1412 N N . SER A 1 176 ? -5.317 -3.347 8.840 1.00 87.44 176 SER A N 1
ATOM 1413 C CA . SER A 1 176 ? -4.889 -2.827 10.136 1.00 87.44 176 SER A CA 1
ATOM 1414 C C . SER A 1 176 ? -4.852 -3.942 11.179 1.00 87.44 176 SER A C 1
ATOM 1416 O O . SER A 1 176 ? -5.837 -4.634 11.408 1.00 87.44 176 SER A O 1
ATOM 1418 N N . ASN A 1 177 ? -3.730 -4.110 11.883 1.00 87.31 177 ASN A N 1
ATOM 1419 C CA . ASN A 1 177 ? -3.631 -5.100 12.966 1.00 87.31 177 ASN A CA 1
ATOM 1420 C C . ASN A 1 177 ? -4.347 -4.667 14.254 1.00 87.31 177 ASN A C 1
ATOM 1422 O O . ASN A 1 177 ? -4.685 -5.521 15.073 1.00 87.31 177 ASN A O 1
ATOM 1426 N N . ILE A 1 178 ? -4.519 -3.357 14.447 1.00 90.00 178 ILE A N 1
ATOM 1427 C CA . ILE A 1 178 ? -5.049 -2.756 15.673 1.00 90.00 178 ILE A CA 1
ATOM 1428 C C . ILE A 1 178 ? -6.250 -1.874 15.364 1.00 90.00 178 ILE A C 1
ATOM 1430 O O . ILE A 1 178 ? -6.321 -1.238 14.309 1.00 90.00 178 ILE A O 1
ATOM 1434 N N . THR A 1 179 ? -7.170 -1.793 16.313 1.00 92.12 179 THR A N 1
ATOM 1435 C CA . THR A 1 179 ? -8.306 -0.880 16.221 1.00 92.12 179 THR A CA 1
ATOM 1436 C C . THR A 1 179 ? -7.903 0.522 16.664 1.00 92.12 179 THR A C 1
ATOM 1438 O O . THR A 1 179 ? -7.287 0.694 17.719 1.00 92.12 179 THR A O 1
ATOM 1441 N N . LEU A 1 180 ? -8.256 1.530 15.867 1.00 91.44 180 LEU A N 1
ATOM 1442 C CA . LEU A 1 180 ? -7.988 2.943 16.147 1.00 91.44 180 LEU A CA 1
ATOM 1443 C C . LEU A 1 180 ? -9.294 3.686 16.406 1.00 91.44 180 LEU A C 1
ATOM 1445 O O . LEU A 1 180 ? -10.288 3.452 15.722 1.00 91.44 180 LEU A O 1
ATOM 1449 N N . ILE A 1 181 ? -9.268 4.613 17.360 1.00 89.50 181 ILE A N 1
ATOM 1450 C CA . ILE A 1 181 ? -10.378 5.519 17.655 1.00 89.50 181 ILE A CA 1
ATOM 1451 C C . ILE A 1 181 ? -9.922 6.971 17.575 1.00 89.50 181 ILE A C 1
ATOM 1453 O O . ILE A 1 181 ? -8.828 7.329 18.027 1.00 89.50 181 ILE A O 1
ATOM 1457 N N . ASN A 1 182 ? -10.785 7.818 17.023 1.00 88.69 182 ASN A N 1
ATOM 1458 C CA . ASN A 1 182 ? -10.557 9.251 16.979 1.00 88.69 182 ASN A CA 1
ATOM 1459 C C . ASN A 1 182 ? -10.575 9.846 18.392 1.00 88.69 182 ASN A C 1
ATOM 1461 O O . ASN A 1 182 ? -11.551 9.679 19.129 1.00 88.69 182 ASN A O 1
ATOM 1465 N N . SER A 1 183 ? -9.546 10.616 18.754 1.00 83.50 183 SER A N 1
ATOM 1466 C CA . SER A 1 183 ? -9.479 11.305 20.051 1.00 83.50 183 SER A CA 1
ATOM 1467 C C . SER A 1 183 ? -10.698 12.200 20.327 1.00 83.50 183 SER A C 1
ATOM 1469 O O . SER A 1 183 ? -11.068 12.409 21.485 1.00 83.50 183 SER A O 1
ATOM 1471 N N . LYS A 1 184 ? -11.378 12.692 19.281 1.00 82.56 184 LYS A N 1
ATOM 1472 C CA . LYS A 1 184 ? -12.610 13.490 19.401 1.00 82.56 184 LYS A CA 1
ATOM 1473 C C . LYS A 1 184 ? -13.780 12.708 20.005 1.00 82.56 184 LYS A C 1
ATOM 1475 O O . LYS A 1 184 ? -14.552 13.299 20.757 1.00 82.56 184 LYS A O 1
ATOM 1480 N N . LEU A 1 185 ? -13.891 11.407 19.727 1.00 78.25 185 LEU A N 1
ATOM 1481 C CA . LEU A 1 185 ? -14.974 10.561 20.249 1.00 78.25 185 LEU A CA 1
ATOM 1482 C C . LEU A 1 185 ? -14.790 10.225 21.726 1.00 78.25 185 LEU A C 1
ATOM 1484 O O . LEU A 1 185 ? -15.758 10.005 22.449 1.00 78.25 185 LEU A O 1
ATOM 1488 N N . ILE A 1 186 ? -13.550 10.243 22.202 1.00 70.19 186 ILE A N 1
ATOM 1489 C CA . ILE A 1 186 ? -13.210 9.831 23.563 1.00 70.19 186 ILE A CA 1
ATOM 1490 C C . ILE A 1 186 ? -13.833 10.756 24.602 1.00 70.19 186 ILE A C 1
ATOM 1492 O O . ILE A 1 186 ? -14.379 10.273 25.595 1.00 70.19 186 ILE A O 1
ATOM 1496 N N . LYS A 1 187 ? -13.879 12.063 24.306 1.00 64.38 187 LYS A N 1
ATOM 1497 C CA . LYS A 1 187 ? -14.511 13.089 25.152 1.00 64.38 187 LYS A CA 1
ATOM 1498 C C . LYS A 1 187 ? -15.982 12.797 25.467 1.00 64.38 187 LYS A C 1
ATOM 1500 O O . LYS A 1 187 ? -16.508 13.329 26.437 1.00 64.38 187 LYS A O 1
ATOM 1505 N N . VAL A 1 188 ? -16.636 11.957 24.663 1.00 59.91 188 VAL A N 1
ATOM 1506 C CA . VAL A 1 188 ? -18.054 11.600 24.794 1.00 59.91 188 VAL A CA 1
ATOM 1507 C C . VAL A 1 188 ? -18.253 10.298 25.587 1.00 59.91 188 VAL A C 1
ATOM 1509 O O . VAL A 1 188 ? -19.338 10.046 26.104 1.00 59.91 188 VAL A O 1
ATOM 1512 N N . THR A 1 189 ? -17.215 9.468 25.742 1.00 59.34 189 THR A N 1
ATOM 1513 C CA . THR A 1 189 ? -17.358 8.084 26.244 1.00 59.34 189 THR A CA 1
ATOM 1514 C C . THR A 1 189 ? -17.165 7.910 27.755 1.00 59.34 189 THR A C 1
ATOM 1516 O O . THR A 1 189 ? -17.430 6.820 28.262 1.00 59.34 189 THR A O 1
ATOM 1519 N N . ASN A 1 190 ? -16.744 8.957 28.481 1.00 57.84 190 ASN A N 1
ATOM 1520 C CA . ASN A 1 190 ? -16.617 9.026 29.952 1.00 57.84 190 ASN A CA 1
ATOM 1521 C C . ASN A 1 190 ? -15.918 7.808 30.614 1.00 57.84 190 ASN A C 1
ATOM 1523 O O . ASN A 1 190 ? -16.190 7.463 31.764 1.00 57.84 190 ASN A O 1
ATOM 1527 N N . SER A 1 191 ? -15.052 7.120 29.864 1.00 60.84 191 SER A N 1
ATOM 1528 C CA . SER A 1 191 ? -14.428 5.847 30.240 1.00 60.84 191 SER A CA 1
ATOM 1529 C C . SER A 1 191 ? -13.018 6.064 30.793 1.00 60.84 191 SER A C 1
ATOM 1531 O O . SER A 1 191 ? -12.360 7.045 30.462 1.00 60.84 191 SER A O 1
ATOM 1533 N N . LYS A 1 192 ? -12.538 5.149 31.648 1.00 59.09 192 LYS A N 1
ATOM 1534 C CA . LYS A 1 192 ? -11.182 5.226 32.217 1.00 59.09 192 LYS A CA 1
ATOM 1535 C C . LYS A 1 192 ? -10.137 4.964 31.127 1.00 59.09 192 LYS A C 1
ATOM 1537 O O . LYS A 1 192 ? -9.996 3.835 30.661 1.00 59.09 192 LYS A O 1
ATOM 1542 N N . GLU A 1 193 ? -9.420 6.008 30.733 1.00 63.34 193 GLU A N 1
ATOM 1543 C CA . GLU A 1 193 ? -8.329 5.943 29.760 1.00 63.34 193 GLU A CA 1
ATOM 1544 C C . GLU A 1 193 ? -7.046 5.414 30.413 1.00 63.34 193 GLU A C 1
ATOM 1546 O O . GLU A 1 193 ? -6.674 5.838 31.509 1.00 63.34 193 GLU A O 1
ATOM 1551 N N . ASN A 1 194 ? -6.339 4.516 29.721 1.00 62.22 194 ASN A N 1
ATOM 1552 C CA . ASN A 1 194 ? -4.956 4.193 30.054 1.00 62.22 194 ASN A CA 1
ATOM 1553 C C . ASN A 1 194 ? -4.048 4.980 29.108 1.00 62.22 194 ASN A C 1
ATOM 1555 O O . ASN A 1 194 ? -3.831 4.585 27.959 1.00 62.22 194 ASN A O 1
ATOM 1559 N N . TYR A 1 195 ? -3.537 6.108 29.594 1.00 60.94 195 TYR A N 1
ATOM 1560 C CA . TYR A 1 195 ? -2.617 6.948 28.837 1.00 60.94 195 TYR A CA 1
ATOM 1561 C C . TYR A 1 195 ? -1.251 6.281 28.704 1.00 60.94 195 TYR A C 1
ATOM 1563 O O . TYR A 1 195 ? -0.598 5.964 29.697 1.00 60.94 195 TYR A O 1
ATOM 1571 N N . PHE A 1 196 ? -0.811 6.100 27.463 1.00 65.56 196 PHE A N 1
ATOM 1572 C CA . PHE A 1 196 ? 0.565 5.768 27.118 1.00 65.56 196 PHE A CA 1
ATOM 1573 C C . PHE A 1 196 ? 0.822 6.146 25.660 1.00 65.56 196 PHE A C 1
ATOM 1575 O O . PHE A 1 196 ? -0.027 5.942 24.792 1.00 65.56 196 PHE A O 1
ATOM 1582 N N . GLU A 1 197 ? 2.002 6.686 25.374 1.00 61.56 197 GLU A N 1
ATOM 1583 C CA . GLU A 1 197 ? 2.384 6.997 24.001 1.00 61.56 197 GLU A CA 1
ATOM 1584 C C . GLU A 1 197 ? 3.043 5.787 23.345 1.00 61.56 197 GLU A C 1
ATOM 1586 O O . GLU A 1 197 ? 4.020 5.246 23.859 1.00 61.56 197 GLU A O 1
ATOM 1591 N N . ASN A 1 198 ? 2.531 5.382 22.186 1.00 67.88 198 ASN A N 1
ATOM 1592 C CA . ASN A 1 198 ? 3.139 4.341 21.363 1.00 67.88 198 ASN A CA 1
ATOM 1593 C C . ASN A 1 198 ? 3.205 4.785 19.902 1.00 67.88 198 ASN A C 1
ATOM 1595 O O . ASN A 1 198 ? 2.381 5.567 19.424 1.00 67.88 198 ASN A O 1
ATOM 1599 N N . LYS A 1 199 ? 4.222 4.303 19.188 1.00 69.62 199 LYS A N 1
ATOM 1600 C CA . LYS A 1 199 ? 4.375 4.532 17.748 1.00 69.62 199 LYS A CA 1
ATOM 1601 C C . LYS A 1 199 ? 3.861 3.315 16.991 1.00 69.62 199 LYS A C 1
ATOM 1603 O O . LYS A 1 199 ? 4.132 2.187 17.394 1.00 69.62 199 LYS A O 1
ATOM 1608 N N . PHE A 1 200 ? 3.173 3.545 15.883 1.00 69.00 200 PHE A N 1
ATOM 1609 C CA . PHE A 1 200 ? 2.771 2.496 14.949 1.00 69.00 200 PHE A CA 1
ATOM 1610 C C . PHE A 1 200 ? 3.222 2.863 13.539 1.00 69.00 200 PHE A C 1
ATOM 1612 O O . PHE A 1 200 ? 3.368 4.038 13.219 1.00 69.00 200 PHE A O 1
ATOM 1619 N N . ASN A 1 201 ? 3.464 1.864 12.696 1.00 67.19 201 ASN A N 1
ATOM 1620 C CA . ASN A 1 201 ? 3.874 2.083 11.313 1.00 67.19 201 ASN A CA 1
ATOM 1621 C C . ASN A 1 201 ? 2.660 1.950 10.393 1.00 67.19 201 ASN A C 1
ATOM 1623 O O . ASN A 1 201 ? 1.901 0.991 10.510 1.00 67.19 201 ASN A O 1
ATOM 1627 N N . THR A 1 202 ? 2.503 2.894 9.472 1.00 63.16 202 THR A N 1
ATOM 1628 C CA . THR A 1 202 ? 1.516 2.861 8.387 1.00 63.16 202 THR A CA 1
ATOM 1629 C C . THR A 1 202 ? 2.233 2.826 7.041 1.00 63.16 202 THR A C 1
ATOM 1631 O O . THR A 1 202 ? 3.433 3.099 6.959 1.00 63.16 202 THR A O 1
ATOM 1634 N N . ILE A 1 203 ? 1.492 2.538 5.970 1.00 52.34 203 ILE A N 1
ATOM 1635 C CA . ILE A 1 203 ? 2.011 2.550 4.592 1.00 52.34 203 ILE A CA 1
ATOM 1636 C C . ILE A 1 203 ? 2.573 3.937 4.211 1.00 52.34 203 ILE A C 1
ATOM 1638 O O . ILE A 1 203 ? 3.528 4.020 3.445 1.00 52.34 203 ILE A O 1
ATOM 1642 N N . GLY A 1 204 ? 2.033 5.022 4.782 1.00 50.09 204 GLY A N 1
ATOM 1643 C CA . GLY A 1 204 ? 2.486 6.400 4.550 1.00 50.09 204 GLY A CA 1
ATOM 1644 C C . GLY A 1 204 ? 3.546 6.918 5.532 1.00 50.09 204 GLY A C 1
ATOM 1645 O O . GLY A 1 204 ? 3.924 8.084 5.442 1.00 50.09 204 GLY A O 1
ATOM 1646 N N . GLY A 1 205 ? 4.015 6.097 6.481 1.00 61.53 205 GLY A N 1
ATOM 1647 C CA . GLY A 1 205 ? 4.958 6.496 7.536 1.00 61.53 205 GLY A CA 1
ATOM 1648 C C . GLY A 1 205 ? 4.497 6.137 8.954 1.00 61.53 205 GLY A C 1
ATOM 1649 O O . GLY A 1 205 ? 3.473 5.490 9.152 1.00 61.53 205 GLY A O 1
ATOM 1650 N N . GLY A 1 206 ? 5.269 6.521 9.973 1.00 64.50 206 GLY A N 1
ATOM 1651 C CA . GLY A 1 206 ? 4.942 6.235 11.377 1.00 64.50 206 GLY A CA 1
ATOM 1652 C C . GLY A 1 206 ? 3.905 7.201 11.970 1.00 64.50 206 GLY A C 1
ATOM 1653 O O . GLY A 1 206 ? 4.084 8.412 11.886 1.00 64.50 206 GLY A O 1
ATOM 1654 N N . GLY A 1 207 ? 2.859 6.675 12.610 1.00 70.44 207 GLY A N 1
ATOM 1655 C CA . GLY A 1 207 ? 1.874 7.412 13.407 1.00 70.44 207 GLY A CA 1
ATOM 1656 C C . GLY A 1 207 ? 2.120 7.294 14.918 1.00 70.44 207 GLY A C 1
ATOM 1657 O O . GLY A 1 207 ? 2.925 6.477 15.380 1.00 70.44 207 GLY A O 1
ATOM 1658 N N . LYS A 1 208 ? 1.425 8.120 15.711 1.00 76.25 208 LYS A N 1
ATOM 1659 C CA . LYS A 1 208 ? 1.465 8.084 17.183 1.00 76.25 208 LYS A CA 1
ATOM 1660 C C . LYS A 1 208 ? 0.075 7.830 17.762 1.00 76.25 208 LYS A C 1
ATOM 1662 O O . LYS A 1 208 ? -0.892 8.460 17.339 1.00 76.25 208 LYS A O 1
ATOM 1667 N N . THR A 1 209 ? -0.005 6.952 18.754 1.00 80.38 209 THR A N 1
ATOM 1668 C CA . THR A 1 209 ? -1.188 6.762 19.600 1.00 80.38 209 THR A CA 1
ATOM 1669 C C . THR A 1 209 ? -0.929 7.366 20.970 1.00 80.38 209 THR A C 1
ATOM 1671 O O . THR A 1 209 ? 0.170 7.202 21.498 1.00 80.38 209 THR A O 1
ATOM 1674 N N . THR A 1 210 ? -1.922 8.027 21.559 1.00 79.69 210 THR A N 1
ATOM 1675 C CA . THR A 1 210 ? -1.789 8.709 22.862 1.00 79.69 210 THR A CA 1
ATOM 1676 C C . THR A 1 210 ? -2.305 7.883 24.044 1.00 79.69 210 THR A C 1
ATOM 1678 O O . THR A 1 210 ? -2.205 8.312 25.191 1.00 79.69 210 THR A O 1
ATOM 1681 N N . GLY A 1 211 ? -2.860 6.698 23.786 1.00 82.31 211 GLY A N 1
ATOM 1682 C CA . GLY A 1 211 ? -3.293 5.768 24.824 1.00 82.31 211 GLY A CA 1
ATOM 1683 C C . GLY A 1 211 ? -4.102 4.604 24.274 1.00 82.31 211 GLY A C 1
ATOM 1684 O O . GLY A 1 211 ? -4.249 4.446 23.058 1.00 82.31 211 GLY A O 1
ATOM 1685 N N . LEU A 1 212 ? -4.650 3.815 25.192 1.00 83.88 212 LEU A N 1
ATOM 1686 C CA . LEU A 1 212 ? -5.599 2.741 24.920 1.00 83.88 212 LEU A CA 1
ATOM 1687 C C . LEU A 1 212 ? -6.862 2.962 25.744 1.00 83.88 212 LEU A C 1
ATOM 1689 O O . LEU A 1 212 ? -6.799 3.211 26.952 1.00 83.88 212 LEU A O 1
ATOM 1693 N N . ILE A 1 213 ? -8.004 2.801 25.092 1.00 85.44 213 ILE A N 1
ATOM 1694 C CA . ILE A 1 213 ? -9.314 2.842 25.721 1.00 85.44 213 ILE A CA 1
ATOM 1695 C C . ILE A 1 213 ? -10.006 1.489 25.570 1.00 85.44 213 ILE A C 1
ATOM 1697 O O . ILE A 1 213 ? -9.864 0.806 24.553 1.00 85.44 213 ILE A O 1
ATOM 1701 N N . ARG A 1 214 ? -10.743 1.098 26.610 1.00 87.06 214 ARG A N 1
ATOM 1702 C CA . ARG A 1 214 ? -11.630 -0.065 26.580 1.00 87.06 214 ARG A CA 1
ATOM 1703 C C . ARG A 1 214 ? -13.061 0.428 26.554 1.00 87.06 214 ARG A C 1
ATOM 1705 O O . ARG A 1 214 ? -13.454 1.202 27.424 1.00 87.06 214 ARG A O 1
ATOM 1712 N N . LEU A 1 215 ? -13.804 0.002 25.547 1.00 87.31 215 LEU A N 1
ATOM 1713 C CA . LEU A 1 215 ? -15.179 0.416 25.311 1.00 87.31 215 LEU A CA 1
ATOM 1714 C C . LEU A 1 215 ? -16.043 -0.826 25.167 1.00 87.31 215 LEU A C 1
ATOM 1716 O O . LEU A 1 215 ? -15.602 -1.818 24.588 1.00 87.31 215 LEU A O 1
ATOM 1720 N N . ASN A 1 216 ? -17.275 -0.776 25.659 1.00 89.12 216 ASN A N 1
ATOM 1721 C CA . ASN A 1 216 ? -18.251 -1.785 25.284 1.00 89.12 216 ASN A CA 1
ATOM 1722 C C . ASN A 1 216 ? -18.770 -1.444 23.884 1.00 89.12 216 ASN A C 1
ATOM 1724 O O . ASN A 1 216 ? -19.272 -0.342 23.673 1.00 89.12 216 ASN A O 1
ATOM 1728 N N . GLY A 1 217 ? -18.573 -2.334 22.917 1.00 90.94 217 GLY A N 1
ATOM 1729 C CA . GLY A 1 217 ? -18.966 -2.124 21.532 1.00 90.94 217 GLY A CA 1
ATOM 1730 C C . GLY A 1 217 ? -20.053 -3.099 21.119 1.00 90.94 217 GLY A C 1
ATOM 1731 O O . GLY A 1 217 ? -19.898 -4.311 21.272 1.00 90.94 217 GLY A O 1
ATOM 1732 N N . LYS A 1 218 ? -21.121 -2.576 20.528 1.00 92.56 218 LYS A N 1
ATOM 1733 C CA . LYS A 1 218 ? -22.158 -3.360 19.870 1.00 92.56 218 LYS A CA 1
ATOM 1734 C C . LYS A 1 218 ? -22.066 -3.175 18.360 1.00 92.56 218 LYS A C 1
ATOM 1736 O O . LYS A 1 218 ? -22.145 -2.053 17.861 1.00 92.56 218 LYS A O 1
ATOM 1741 N N . ILE A 1 219 ? -21.893 -4.289 17.655 1.00 91.38 219 ILE A N 1
ATOM 1742 C CA . ILE A 1 219 ? -21.822 -4.375 16.193 1.00 91.38 219 ILE A CA 1
ATOM 1743 C C . ILE A 1 219 ? -22.807 -5.459 15.760 1.00 91.38 219 ILE A C 1
ATOM 1745 O O . ILE A 1 219 ? -22.740 -6.589 16.250 1.00 91.38 219 ILE A O 1
ATOM 1749 N N . LEU A 1 220 ? -23.722 -5.125 14.845 1.00 89.31 220 LEU A N 1
ATOM 1750 C CA . LEU A 1 220 ? -24.861 -5.981 14.498 1.00 89.31 220 LEU A CA 1
ATOM 1751 C C . LEU A 1 220 ? -25.633 -6.400 15.771 1.00 89.31 220 LEU A C 1
ATOM 1753 O O . LEU A 1 220 ? -26.157 -5.557 16.499 1.00 89.31 220 LEU A O 1
ATOM 1757 N N . THR A 1 221 ? -25.693 -7.701 16.055 1.00 87.00 221 THR A N 1
ATOM 1758 C CA . THR A 1 221 ? -26.363 -8.286 17.225 1.00 87.00 221 THR A CA 1
ATOM 1759 C C . THR A 1 221 ? -25.400 -8.666 18.353 1.00 87.00 221 THR A C 1
ATOM 1761 O O . THR A 1 221 ? -25.858 -9.106 19.405 1.00 87.00 221 THR A O 1
ATOM 1764 N N . ILE A 1 222 ? -24.085 -8.500 18.162 1.00 89.38 222 ILE A N 1
ATOM 1765 C CA . ILE A 1 222 ? -23.057 -8.904 19.127 1.00 89.38 222 ILE A CA 1
ATOM 1766 C C . ILE A 1 222 ? -22.569 -7.698 19.919 1.00 89.38 222 ILE A C 1
ATOM 1768 O O . ILE A 1 222 ? -22.251 -6.651 19.358 1.00 89.38 222 ILE A O 1
ATOM 1772 N N . GLU A 1 223 ? -22.418 -7.901 21.222 1.00 92.00 223 GLU A N 1
ATOM 1773 C CA . GLU A 1 223 ? -21.867 -6.930 22.155 1.00 92.00 223 GLU A CA 1
ATOM 1774 C C . GLU A 1 223 ? -20.621 -7.513 22.835 1.00 92.00 223 GLU A C 1
ATOM 1776 O O . GLU A 1 223 ? -20.672 -8.595 23.429 1.00 92.00 223 GLU A O 1
ATOM 1781 N N . LYS A 1 224 ? -19.473 -6.848 22.671 1.00 91.94 224 LYS A N 1
ATOM 1782 C CA . LYS A 1 224 ? -18.170 -7.266 23.215 1.00 91.94 224 LYS A CA 1
ATOM 1783 C C . LYS A 1 224 ? -17.307 -6.046 23.538 1.00 91.94 224 LYS A C 1
ATOM 1785 O O . LYS A 1 224 ? -17.449 -4.977 22.958 1.00 91.94 224 LYS A O 1
ATOM 1790 N N . GLU A 1 225 ? -16.321 -6.233 24.410 1.00 90.50 225 GLU A N 1
ATOM 1791 C CA . GLU A 1 225 ? -15.320 -5.200 24.690 1.00 90.50 225 GLU A CA 1
ATOM 1792 C C . GLU A 1 225 ? -14.400 -4.960 23.475 1.00 90.50 225 GLU A C 1
ATOM 1794 O O . GLU A 1 225 ? -13.742 -5.889 22.991 1.00 90.50 225 GLU A O 1
ATOM 1799 N N . ILE A 1 226 ? -14.297 -3.702 23.046 1.00 90.69 226 ILE A N 1
ATOM 1800 C CA . ILE A 1 226 ? -13.344 -3.187 22.062 1.00 90.69 226 ILE A CA 1
ATOM 1801 C C . ILE A 1 226 ? -12.166 -2.550 22.803 1.00 90.69 226 ILE A C 1
ATOM 1803 O O . ILE A 1 226 ? -12.341 -1.657 23.632 1.00 90.69 226 ILE A O 1
ATOM 1807 N N . ASN A 1 227 ? -10.952 -2.989 22.469 1.00 90.12 227 ASN A N 1
ATOM 1808 C CA . ASN A 1 227 ? -9.720 -2.318 22.870 1.00 90.12 227 ASN A CA 1
ATOM 1809 C C . ASN A 1 227 ? -9.283 -1.436 21.696 1.00 90.12 227 ASN A C 1
ATOM 1811 O O . ASN A 1 227 ? -8.917 -1.968 20.653 1.00 90.12 227 ASN A O 1
ATOM 1815 N N . ALA A 1 228 ? -9.351 -0.114 21.844 1.00 89.31 228 ALA A N 1
ATOM 1816 C CA . ALA A 1 228 ? -9.032 0.825 20.771 1.00 89.31 228 ALA A CA 1
ATOM 1817 C C . ALA A 1 228 ? -7.872 1.739 21.165 1.00 89.31 228 ALA A C 1
ATOM 1819 O O . ALA A 1 228 ? -7.831 2.288 22.268 1.00 89.31 228 ALA A O 1
ATOM 1820 N N . PHE A 1 229 ? -6.926 1.920 20.252 1.00 89.06 229 PHE A N 1
ATOM 1821 C CA . PHE A 1 229 ? -5.827 2.855 20.429 1.00 89.06 229 PHE A CA 1
ATOM 1822 C C . PHE A 1 229 ? -6.250 4.259 20.012 1.00 89.06 229 PHE A C 1
ATOM 1824 O O . PHE A 1 229 ? -6.841 4.472 18.953 1.00 89.06 229 PHE A O 1
ATOM 1831 N N . ILE A 1 230 ? -5.919 5.229 20.853 1.00 87.44 230 ILE A N 1
ATOM 1832 C CA . ILE A 1 230 ? -6.320 6.618 20.675 1.00 87.44 230 ILE A CA 1
ATOM 1833 C C . ILE A 1 230 ? -5.426 7.261 19.623 1.00 87.44 230 ILE A C 1
ATOM 1835 O O . ILE A 1 230 ? -4.226 7.426 19.853 1.00 87.44 230 ILE A O 1
ATOM 1839 N N . CYS A 1 231 ? -6.003 7.659 18.493 1.00 85.88 231 CYS A N 1
ATOM 1840 C CA . CYS A 1 231 ? -5.309 8.413 17.460 1.00 85.88 231 CYS A CA 1
ATOM 1841 C C . CYS A 1 231 ? -5.644 9.904 17.583 1.00 85.88 231 CYS A C 1
ATOM 1843 O O . CYS A 1 231 ? -6.812 10.298 17.558 1.00 85.88 231 CYS A O 1
ATOM 1845 N N . ASN A 1 232 ? -4.609 10.738 17.713 1.00 79.06 232 ASN A N 1
ATOM 1846 C CA . ASN A 1 232 ? -4.737 12.194 17.765 1.00 79.06 232 ASN A CA 1
ATOM 1847 C C . ASN A 1 232 ? -4.071 12.837 16.542 1.00 79.06 232 ASN A C 1
ATOM 1849 O O . ASN A 1 232 ? -3.094 13.577 16.663 1.00 79.06 232 ASN A O 1
ATOM 1853 N N . ASP A 1 233 ? -4.584 12.508 15.360 1.00 78.69 233 ASP A N 1
ATOM 1854 C CA . ASP A 1 233 ? -4.145 13.082 14.092 1.00 78.69 233 ASP A CA 1
ATOM 1855 C C . ASP A 1 233 ? -5.266 13.947 13.499 1.00 78.69 233 ASP A C 1
ATOM 1857 O O . ASP A 1 233 ? -6.431 13.553 13.470 1.00 78.69 233 ASP A O 1
ATOM 1861 N N . LYS A 1 234 ? -4.917 15.143 13.015 1.00 71.94 234 LYS A N 1
ATOM 1862 C CA . LYS A 1 234 ? -5.859 16.053 12.345 1.00 71.94 234 LYS A CA 1
ATOM 1863 C C . LYS A 1 234 ? -6.370 15.478 11.021 1.00 71.94 234 LYS A C 1
ATOM 1865 O O . LYS A 1 234 ? -7.473 15.831 10.613 1.00 71.94 234 LYS A O 1
ATOM 1870 N N . ASN A 1 235 ? -5.586 14.605 10.389 1.00 74.44 235 ASN A N 1
ATOM 1871 C CA . ASN A 1 235 ? -5.917 13.936 9.133 1.00 74.44 235 ASN A CA 1
ATOM 1872 C C . ASN A 1 235 ? -6.745 12.658 9.342 1.00 74.44 235 ASN A C 1
ATOM 1874 O O . ASN A 1 235 ? -7.275 12.113 8.378 1.00 74.44 235 ASN A O 1
ATOM 1878 N N . PHE A 1 236 ? -6.882 12.183 10.584 1.00 78.75 236 PHE A N 1
ATOM 1879 C CA . PHE A 1 236 ? -7.753 11.061 10.917 1.00 78.75 236 PHE A CA 1
ATOM 1880 C C . PHE A 1 236 ? -9.196 11.562 11.057 1.00 78.75 236 PHE A C 1
ATOM 1882 O O . PHE A 1 236 ? -9.602 12.098 12.093 1.00 78.75 236 PHE A O 1
ATOM 1889 N N . THR A 1 237 ? -9.958 11.453 9.971 1.00 79.31 237 THR A N 1
ATOM 1890 C CA . THR A 1 237 ? -11.334 11.968 9.866 1.00 79.31 237 THR A CA 1
ATOM 1891 C C . THR A 1 237 ? -12.398 10.943 10.230 1.00 79.31 237 THR A C 1
ATOM 1893 O O . THR A 1 237 ? -13.522 11.335 10.528 1.00 79.31 237 THR A O 1
ATOM 1896 N N . HIS A 1 238 ? -12.052 9.658 10.229 1.00 85.50 238 HIS A N 1
ATOM 1897 C CA . HIS A 1 238 ? -12.970 8.583 10.579 1.00 85.50 238 HIS A CA 1
ATOM 1898 C C . HIS A 1 238 ? -13.163 8.491 12.092 1.00 85.50 238 HIS A C 1
ATOM 1900 O O . HIS A 1 238 ? -12.308 8.909 12.877 1.00 85.50 238 HIS A O 1
ATOM 1906 N N . ASP A 1 239 ? -14.305 7.943 12.485 1.00 89.56 239 ASP A N 1
ATOM 1907 C CA . ASP A 1 239 ? -14.671 7.695 13.875 1.00 89.56 239 ASP A CA 1
ATOM 1908 C C . ASP A 1 239 ? -13.821 6.548 14.455 1.00 89.56 239 ASP A C 1
ATOM 1910 O O . ASP A 1 239 ? -13.085 6.722 15.435 1.00 89.56 239 ASP A O 1
ATOM 1914 N N . LEU A 1 240 ? -13.876 5.388 13.794 1.00 91.25 240 LEU A N 1
ATOM 1915 C CA . LEU A 1 240 ? -13.135 4.176 14.131 1.00 91.25 240 LEU A CA 1
ATOM 1916 C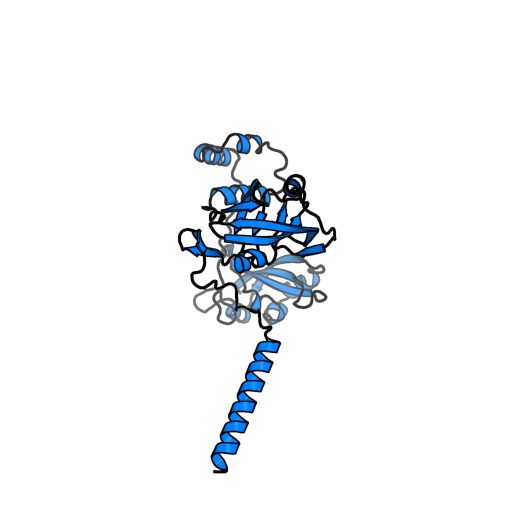 C . LEU A 1 240 ? -12.497 3.551 12.881 1.00 91.25 240 LEU A C 1
ATOM 1918 O O . LEU A 1 240 ? -13.082 3.549 11.798 1.00 91.25 240 LEU A O 1
ATOM 1922 N N . ILE A 1 241 ? -11.336 2.924 13.062 1.00 93.50 241 ILE A N 1
ATOM 1923 C CA . ILE A 1 241 ? -10.840 1.874 12.162 1.00 93.50 241 ILE A CA 1
ATOM 1924 C C . ILE A 1 241 ? -10.882 0.565 12.937 1.00 93.50 241 ILE A C 1
ATOM 1926 O O . ILE A 1 241 ? -10.193 0.427 13.948 1.00 93.50 241 ILE A O 1
ATOM 1930 N N . LEU A 1 242 ? -11.685 -0.385 12.466 1.00 93.38 242 LEU A N 1
ATOM 1931 C CA . LEU A 1 242 ? -11.789 -1.727 13.019 1.00 93.38 242 LEU A CA 1
ATOM 1932 C C . LEU A 1 242 ? -10.660 -2.574 12.443 1.00 93.38 242 LEU A C 1
ATOM 1934 O O . LEU A 1 242 ? -10.728 -3.022 11.300 1.00 93.38 242 LEU A O 1
ATOM 1938 N N . GLY A 1 243 ? -9.625 -2.779 13.252 1.00 92.69 243 GLY A N 1
ATOM 1939 C CA . GLY A 1 243 ? -8.517 -3.647 12.895 1.00 92.69 243 GLY A CA 1
ATOM 1940 C C . GLY A 1 243 ? -8.863 -5.125 13.039 1.00 92.69 243 GLY A C 1
ATOM 1941 O O . GLY A 1 243 ? -9.915 -5.524 13.553 1.00 92.69 243 GLY A O 1
ATOM 1942 N N . LEU A 1 244 ? -7.919 -5.962 12.625 1.00 91.81 244 LEU A N 1
ATOM 1943 C CA . LEU A 1 244 ? -7.994 -7.415 12.673 1.00 91.81 244 LEU A CA 1
ATOM 1944 C C . LEU A 1 244 ? -8.269 -7.950 14.088 1.00 91.81 244 LEU A C 1
ATOM 1946 O O . LEU A 1 244 ? -8.889 -9.004 14.235 1.00 91.81 244 LEU A O 1
ATOM 1950 N N . ASP A 1 245 ? -7.824 -7.237 15.123 1.00 91.12 245 ASP A N 1
ATOM 1951 C CA . ASP A 1 245 ? -8.106 -7.521 16.530 1.00 91.12 245 ASP A CA 1
ATOM 1952 C C . ASP A 1 245 ? -9.611 -7.496 16.844 1.00 91.12 245 ASP A C 1
ATOM 1954 O O . ASP A 1 245 ? -10.150 -8.479 17.366 1.00 91.12 245 ASP A O 1
ATOM 1958 N N . THR A 1 246 ? -10.305 -6.420 16.476 1.00 92.69 246 THR A N 1
ATOM 1959 C CA . THR A 1 246 ? -11.751 -6.273 16.685 1.00 92.69 246 THR A CA 1
ATOM 1960 C C . THR A 1 246 ? -12.540 -7.118 15.693 1.00 92.69 246 THR A C 1
ATOM 1962 O O . THR A 1 246 ? -13.464 -7.819 16.105 1.00 92.69 246 THR A O 1
ATOM 1965 N N . ILE A 1 247 ? -12.133 -7.158 14.421 1.00 93.56 247 ILE A N 1
ATOM 1966 C CA . ILE A 1 247 ? -12.762 -7.991 13.384 1.00 93.56 247 ILE A CA 1
ATOM 1967 C C . ILE A 1 247 ? -12.828 -9.455 13.834 1.00 93.56 247 ILE A C 1
ATOM 1969 O O . ILE A 1 247 ? -13.906 -10.052 13.850 1.00 93.56 247 ILE A O 1
ATOM 1973 N N . LYS A 1 248 ? -11.705 -10.030 14.287 1.00 91.06 248 LYS A N 1
ATOM 1974 C CA . LYS A 1 248 ? -11.668 -11.411 14.797 1.00 91.06 248 LYS A CA 1
ATOM 1975 C C . LYS A 1 248 ? -12.465 -11.575 16.082 1.00 91.06 248 LYS A C 1
ATOM 1977 O O . LYS A 1 248 ? -13.149 -12.581 16.247 1.00 91.06 248 LYS A O 1
AT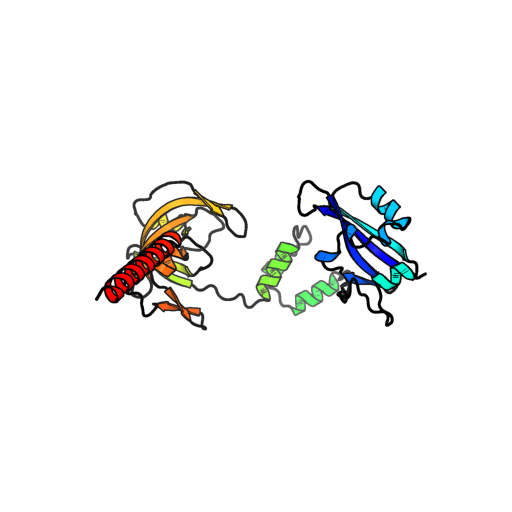OM 1982 N N . ARG A 1 249 ? -12.384 -10.605 16.997 1.00 91.00 249 ARG A N 1
ATOM 1983 C CA . ARG A 1 249 ? -13.102 -10.657 18.276 1.00 91.00 249 ARG A CA 1
ATOM 1984 C C . ARG A 1 249 ? -14.613 -10.714 18.074 1.00 91.00 249 ARG A C 1
ATOM 1986 O O . ARG A 1 249 ? -15.282 -11.471 18.777 1.00 91.00 249 ARG A O 1
ATOM 1993 N N . PHE A 1 250 ? -15.143 -9.947 17.129 1.00 90.31 250 PHE A N 1
ATOM 1994 C CA . PHE A 1 250 ? -16.565 -9.925 16.794 1.00 90.31 250 PHE A CA 1
ATOM 1995 C C . PHE A 1 250 ? -16.958 -11.001 15.774 1.00 90.31 250 PHE A C 1
ATOM 1997 O O . PHE A 1 250 ? -18.143 -11.284 15.644 1.00 90.31 250 PHE A O 1
ATOM 2004 N N . GLY A 1 251 ? -15.991 -11.661 15.128 1.00 90.50 251 GLY A N 1
ATOM 2005 C CA . GLY A 1 251 ? -16.257 -12.672 14.103 1.00 90.50 251 GLY A CA 1
ATOM 2006 C C . GLY A 1 251 ? -16.836 -12.055 12.831 1.00 90.50 251 GLY A C 1
ATOM 2007 O O . GLY A 1 251 ? -17.712 -12.653 12.215 1.00 90.50 251 GLY A O 1
ATOM 2008 N N . LEU A 1 252 ? -16.390 -10.846 12.478 1.00 90.69 252 LEU A N 1
ATOM 2009 C CA . LEU A 1 252 ? -16.892 -10.106 11.324 1.00 90.69 252 LEU A CA 1
ATOM 2010 C C . LEU A 1 252 ? -16.274 -10.645 10.032 1.00 90.69 252 LEU A C 1
ATOM 2012 O O . LEU A 1 252 ? -15.052 -10.758 9.902 1.00 90.69 252 LEU A O 1
ATOM 2016 N N . THR A 1 253 ? -17.121 -10.918 9.053 1.00 90.56 253 THR A N 1
ATOM 2017 C CA . THR A 1 253 ? -16.743 -11.240 7.676 1.00 90.56 253 THR A CA 1
ATOM 2018 C C . THR A 1 253 ? -17.538 -10.362 6.715 1.00 90.56 253 THR A C 1
ATOM 2020 O O . THR A 1 253 ? -18.432 -9.638 7.152 1.00 90.56 253 THR A O 1
ATOM 2023 N N . HIS A 1 254 ? -17.212 -10.393 5.428 1.00 86.38 254 HIS A N 1
ATOM 2024 C CA . HIS A 1 254 ? -17.981 -9.695 4.408 1.00 86.38 254 HIS A CA 1
ATOM 2025 C C . HIS A 1 254 ? -18.270 -10.612 3.220 1.00 86.38 254 HIS A C 1
ATOM 2027 O O . HIS A 1 254 ? -17.484 -11.512 2.917 1.00 86.38 254 HIS A O 1
ATOM 2033 N N . ASP A 1 255 ? -19.396 -10.384 2.547 1.00 83.62 255 ASP A N 1
ATOM 2034 C CA . ASP A 1 255 ? -19.747 -1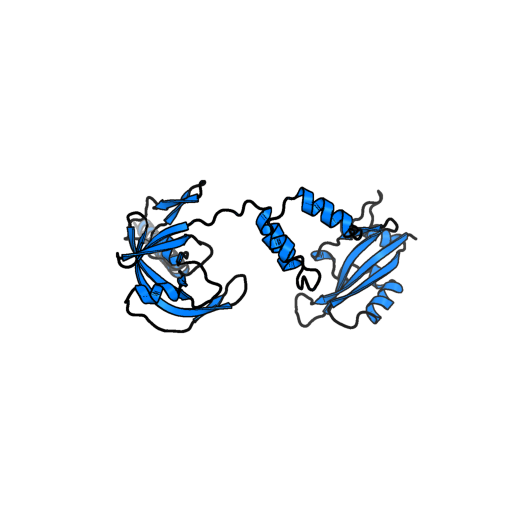1.091 1.315 1.00 83.62 255 ASP A CA 1
ATOM 2035 C C . ASP A 1 255 ? -19.128 -10.422 0.068 1.00 83.62 255 ASP A C 1
ATOM 2037 O O . ASP A 1 255 ? -18.412 -9.416 0.148 1.00 83.62 255 ASP A O 1
ATOM 2041 N N . GLY A 1 256 ? -19.392 -11.000 -1.110 1.00 75.31 256 GLY A N 1
ATOM 2042 C CA . GLY A 1 256 ? -18.954 -10.449 -2.400 1.00 75.31 256 GLY A CA 1
ATOM 2043 C C . GLY A 1 256 ? -19.620 -9.120 -2.781 1.00 75.31 256 GLY A C 1
ATOM 2044 O O . GLY A 1 256 ? -19.168 -8.472 -3.719 1.00 75.31 256 GLY A O 1
ATOM 2045 N N . ASN A 1 257 ? -20.654 -8.705 -2.043 1.00 81.75 257 ASN A N 1
ATOM 2046 C CA . ASN A 1 257 ? -21.339 -7.421 -2.182 1.00 81.75 257 ASN A CA 1
ATOM 2047 C C . ASN A 1 257 ? -20.884 -6.408 -1.117 1.00 81.75 257 ASN A C 1
ATOM 2049 O O . ASN A 1 257 ? -21.484 -5.342 -1.006 1.00 81.75 257 ASN A O 1
ATOM 2053 N N . LEU A 1 258 ? -19.829 -6.727 -0.352 1.00 82.44 258 LEU A N 1
ATOM 2054 C CA . LEU A 1 258 ? -19.253 -5.887 0.700 1.00 82.44 258 LEU A CA 1
ATOM 2055 C C . LEU A 1 258 ? -20.160 -5.687 1.928 1.00 82.44 258 LEU A C 1
ATOM 2057 O O . LEU A 1 258 ? -19.913 -4.793 2.736 1.00 82.44 258 LEU A O 1
ATOM 2061 N N . ASN A 1 259 ? -21.174 -6.534 2.121 1.00 84.12 259 ASN A N 1
ATOM 2062 C CA . ASN A 1 259 ? -22.000 -6.494 3.327 1.00 84.12 259 ASN A CA 1
ATOM 2063 C C . ASN A 1 259 ? -21.316 -7.237 4.470 1.00 84.12 259 ASN A C 1
ATOM 2065 O O . ASN A 1 259 ? -20.879 -8.376 4.296 1.00 84.12 259 ASN A O 1
ATOM 2069 N N . ILE A 1 260 ? -21.292 -6.629 5.656 1.00 89.12 260 ILE A N 1
ATOM 2070 C CA . ILE A 1 260 ? -20.758 -7.263 6.864 1.00 89.12 260 ILE A CA 1
ATOM 2071 C C . ILE A 1 260 ? -21.732 -8.307 7.409 1.00 89.12 260 ILE A C 1
ATOM 2073 O O . ILE A 1 260 ? -22.925 -8.050 7.568 1.00 89.12 260 ILE A O 1
ATOM 2077 N N . GLN A 1 261 ? -21.196 -9.473 7.755 1.00 88.06 261 GLN A N 1
ATOM 2078 C CA . GLN A 1 261 ? -21.919 -10.600 8.330 1.00 88.06 261 GLN A CA 1
ATOM 2079 C C . GLN A 1 261 ? -21.131 -11.208 9.498 1.00 88.06 261 GLN A C 1
ATOM 2081 O O . GLN A 1 261 ? -19.941 -10.940 9.686 1.00 88.06 261 GLN A O 1
ATOM 2086 N N . LEU A 1 262 ? -21.803 -12.037 10.295 1.00 86.62 262 LEU A N 1
ATOM 2087 C CA . LEU A 1 262 ? -21.184 -12.793 11.380 1.00 86.62 262 LEU A CA 1
ATOM 2088 C C . LEU A 1 262 ? -20.751 -14.167 10.874 1.00 86.62 262 LEU A C 1
ATOM 2090 O O . LEU A 1 262 ? -21.503 -14.846 10.182 1.00 86.62 262 LEU A O 1
ATOM 2094 N N . GLN A 1 263 ? -19.551 -14.601 11.246 1.00 83.69 263 GLN A N 1
ATOM 2095 C CA . GLN A 1 263 ? -19.073 -15.938 10.922 1.00 83.69 263 GLN A CA 1
ATOM 2096 C C . GLN A 1 263 ? -19.885 -16.997 11.690 1.00 83.69 263 GLN A C 1
ATOM 2098 O O . GLN A 1 263 ? -19.883 -17.010 12.922 1.00 83.69 263 GLN A O 1
ATOM 2103 N N . GLU A 1 264 ? -20.518 -17.926 10.967 1.00 60.53 264 GLU A N 1
ATOM 2104 C CA . GLU A 1 264 ? -21.463 -18.931 11.499 1.00 60.53 264 GLU A CA 1
ATOM 2105 C C . GLU A 1 264 ? -20.869 -19.918 12.531 1.00 60.53 264 GLU A C 1
ATOM 2107 O O . GLU A 1 264 ? -21.605 -20.663 13.166 1.00 60.53 264 GLU A O 1
ATOM 2112 N N . ASN A 1 265 ? -19.552 -19.889 12.776 1.00 49.88 265 ASN A N 1
ATOM 2113 C CA . ASN A 1 265 ? -18.855 -20.766 13.729 1.00 49.88 265 ASN A CA 1
ATOM 2114 C C . ASN A 1 265 ? -18.097 -20.013 14.839 1.00 49.88 265 ASN A C 1
ATOM 2116 O O . ASN A 1 265 ? -17.103 -20.511 15.373 1.00 49.88 265 ASN A O 1
ATOM 2120 N N . ALA A 1 266 ? -18.534 -18.813 15.218 1.00 43.50 266 ALA A N 1
ATOM 2121 C CA . ALA A 1 266 ? -17.955 -18.096 16.352 1.00 43.50 266 ALA A CA 1
ATOM 2122 C C . ALA A 1 266 ? -18.537 -18.579 17.697 1.00 43.50 266 ALA A C 1
ATOM 2124 O O . ALA A 1 266 ? -19.103 -17.790 18.452 1.00 43.50 266 ALA A O 1
ATOM 2125 N N . ASN A 1 267 ? -18.364 -19.864 18.034 1.00 37.72 267 ASN A N 1
ATOM 2126 C CA . ASN A 1 267 ? -18.500 -20.308 19.424 1.00 37.72 267 ASN A CA 1
ATOM 2127 C C . ASN A 1 267 ? -17.453 -19.546 20.265 1.00 37.72 267 ASN A C 1
ATOM 2129 O O . ASN A 1 267 ? -16.254 -19.722 20.026 1.00 37.72 267 ASN A O 1
ATOM 2133 N N . PRO A 1 268 ? -17.839 -18.715 21.255 1.00 43.62 268 PRO A N 1
ATOM 2134 C CA . PRO A 1 268 ? -16.902 -17.843 21.976 1.00 43.62 268 PRO A CA 1
ATOM 2135 C C . PRO A 1 268 ? -15.930 -18.570 22.928 1.00 43.62 268 PRO A C 1
ATOM 2137 O O . PRO A 1 268 ? -15.294 -17.918 23.751 1.00 43.62 268 PRO A O 1
ATOM 2140 N N . GLY A 1 269 ? -15.824 -19.903 22.861 1.00 42.59 269 GLY A N 1
ATOM 2141 C CA . GLY A 1 269 ? -15.174 -20.725 23.884 1.00 42.59 269 GLY A CA 1
ATOM 2142 C C . GLY A 1 269 ? -13.826 -21.364 23.535 1.00 42.59 269 GLY A C 1
ATOM 2143 O O . GLY A 1 269 ? -13.100 -21.705 24.462 1.00 42.59 269 GLY A O 1
ATOM 2144 N N . GLU A 1 270 ? -13.443 -21.540 22.261 1.00 37.03 270 GLU A N 1
ATOM 2145 C CA . GLU A 1 270 ? -12.335 -22.478 21.953 1.00 37.03 270 GLU A CA 1
ATOM 2146 C C . GLU A 1 270 ? -11.258 -22.028 20.963 1.00 37.03 270 GLU A C 1
ATOM 2148 O O . GLU A 1 270 ? -10.262 -22.733 20.800 1.00 37.03 270 GLU A O 1
ATOM 2153 N N . ASN A 1 271 ? -11.323 -20.829 20.386 1.00 40.00 271 ASN A N 1
ATOM 2154 C CA . ASN A 1 271 ? -10.183 -20.322 19.615 1.00 40.00 271 ASN A CA 1
ATOM 2155 C C . ASN A 1 271 ? -9.157 -19.642 20.532 1.00 40.00 271 ASN A C 1
ATOM 2157 O O . ASN A 1 271 ? -8.907 -18.440 20.444 1.00 40.00 271 ASN A O 1
ATOM 2161 N N . LYS A 1 272 ? -8.512 -20.432 21.404 1.00 38.50 272 LYS A N 1
ATOM 2162 C CA . LYS A 1 272 ? -7.200 -20.042 21.935 1.00 38.50 272 LYS A CA 1
ATOM 2163 C C . LYS A 1 272 ? -6.270 -19.898 20.735 1.00 38.50 272 LYS A C 1
ATOM 2165 O O . LYS A 1 272 ? -6.034 -20.862 20.010 1.00 38.50 272 LYS A O 1
ATOM 2170 N N . TYR A 1 273 ? -5.742 -18.698 20.515 1.00 42.12 273 TYR A N 1
ATOM 2171 C CA . TYR A 1 273 ? -4.610 -18.518 19.617 1.00 42.12 273 TYR A CA 1
ATOM 2172 C C . TYR A 1 273 ? -3.440 -19.329 20.182 1.00 42.12 273 TYR A C 1
ATOM 2174 O O . TYR A 1 273 ? -2.791 -18.918 21.138 1.00 42.12 273 TYR A O 1
ATOM 2182 N N . ILE A 1 274 ? -3.227 -20.522 19.630 1.00 41.91 274 ILE A N 1
ATOM 2183 C CA . ILE A 1 274 ? -2.075 -21.362 19.942 1.00 41.91 274 ILE A CA 1
ATOM 2184 C C . ILE A 1 274 ? -0.937 -20.840 19.075 1.00 41.91 274 ILE A C 1
ATOM 2186 O O . ILE A 1 274 ? -0.999 -20.929 17.843 1.00 41.91 274 ILE A O 1
ATOM 2190 N N . SER A 1 275 ? 0.090 -20.281 19.710 1.00 41.97 275 SER A N 1
ATOM 2191 C CA . SER A 1 275 ? 1.270 -19.794 19.000 1.00 41.97 275 SER A CA 1
ATOM 2192 C C . SER A 1 275 ? 1.893 -20.918 18.148 1.00 41.97 275 SER A C 1
ATOM 2194 O O . SER A 1 275 ? 1.778 -22.101 18.493 1.00 41.97 275 SER A O 1
ATOM 2196 N N . PRO A 1 276 ? 2.594 -20.604 17.041 1.00 50.16 276 PRO A N 1
ATOM 2197 C CA . PRO A 1 276 ? 3.240 -21.623 16.206 1.00 50.16 276 PRO A CA 1
ATOM 2198 C C . PRO A 1 276 ? 4.153 -22.577 16.998 1.00 50.16 276 PRO A C 1
ATOM 2200 O O . PRO A 1 276 ? 4.210 -23.774 16.709 1.00 50.16 276 PRO A O 1
ATOM 2203 N N . ASN A 1 277 ? 4.802 -22.069 18.052 1.00 56.81 277 ASN A N 1
ATOM 2204 C CA . ASN A 1 277 ? 5.622 -22.868 18.963 1.00 56.81 277 ASN A CA 1
ATOM 2205 C C . ASN A 1 277 ? 4.798 -23.833 19.824 1.00 56.81 277 ASN A C 1
ATOM 2207 O O . ASN A 1 277 ? 5.182 -24.993 19.983 1.00 56.81 277 ASN A O 1
ATOM 2211 N N . GLU A 1 278 ? 3.655 -23.404 20.353 1.00 57.75 278 GLU A N 1
ATOM 2212 C CA . GLU A 1 278 ? 2.772 -24.290 21.117 1.00 57.75 278 GLU A CA 1
ATOM 2213 C C . GLU A 1 278 ? 2.141 -25.366 20.224 1.00 57.75 278 GLU A C 1
ATOM 2215 O O . GLU A 1 278 ? 2.067 -26.526 20.634 1.00 57.75 278 GLU A O 1
ATOM 2220 N N . LYS A 1 279 ? 1.786 -25.035 18.973 1.00 60.59 279 LYS A N 1
ATOM 2221 C CA . LYS A 1 279 ? 1.331 -26.019 17.972 1.00 60.59 279 LYS A CA 1
ATOM 2222 C C . LYS A 1 279 ? 2.403 -27.078 17.714 1.00 60.59 279 LYS A C 1
ATOM 2224 O O . LYS A 1 279 ? 2.103 -28.271 17.739 1.00 60.59 279 LYS A O 1
ATOM 2229 N N . LYS A 1 280 ? 3.660 -26.659 17.533 1.00 67.94 280 LYS A N 1
ATOM 2230 C CA . LYS A 1 280 ? 4.800 -27.568 17.340 1.00 67.94 280 LYS A CA 1
ATOM 2231 C C . LYS A 1 280 ? 5.002 -28.491 18.546 1.00 67.94 280 LYS A C 1
ATOM 2233 O O . LYS A 1 280 ? 5.165 -29.698 18.373 1.00 67.94 280 LYS A O 1
ATOM 2238 N N . ASN A 1 281 ? 4.915 -27.956 19.763 1.00 70.00 281 ASN A N 1
ATOM 2239 C CA . ASN A 1 281 ? 5.045 -28.743 20.992 1.00 70.00 281 ASN A CA 1
ATOM 2240 C C . ASN A 1 281 ? 3.898 -29.746 21.177 1.00 70.00 281 ASN A C 1
ATOM 2242 O O . ASN A 1 281 ? 4.131 -30.874 21.617 1.00 70.00 281 ASN A O 1
ATOM 2246 N N . LEU A 1 282 ? 2.673 -29.377 20.796 1.00 69.88 282 LEU A N 1
ATOM 2247 C CA . LEU A 1 282 ? 1.513 -30.264 20.862 1.00 69.88 282 LEU A CA 1
ATOM 2248 C C . LEU A 1 282 ? 1.636 -31.439 19.879 1.00 69.88 282 LEU A C 1
ATOM 2250 O O . LEU A 1 282 ? 1.351 -32.579 20.246 1.00 69.88 282 LEU A O 1
ATOM 2254 N N . ILE A 1 283 ? 2.130 -31.176 18.665 1.00 74.62 283 ILE A N 1
ATOM 2255 C CA . ILE A 1 283 ? 2.406 -32.205 17.651 1.00 74.62 283 ILE A CA 1
ATOM 2256 C C . ILE A 1 283 ? 3.488 -33.172 18.148 1.00 74.62 283 ILE A C 1
ATOM 2258 O O . ILE A 1 283 ? 3.299 -34.386 18.102 1.00 74.62 283 ILE A O 1
ATOM 2262 N N . ILE A 1 284 ? 4.589 -32.655 18.705 1.00 76.06 284 ILE A N 1
ATOM 2263 C CA . ILE A 1 284 ? 5.664 -33.487 19.272 1.00 76.06 284 ILE A CA 1
ATOM 2264 C C . ILE A 1 284 ? 5.138 -34.362 20.420 1.00 76.06 284 ILE A C 1
ATOM 2266 O O . ILE A 1 284 ? 5.513 -35.532 20.534 1.00 76.06 284 ILE A O 1
ATOM 2270 N N . LYS A 1 285 ? 4.250 -33.824 21.264 1.00 77.62 285 LYS A N 1
ATOM 2271 C CA . LYS A 1 285 ? 3.643 -34.567 22.375 1.00 77.62 285 LYS A CA 1
ATOM 2272 C C . LYS A 1 285 ? 2.737 -35.702 21.881 1.00 77.62 285 LYS A C 1
ATOM 2274 O O . LYS A 1 285 ? 2.849 -36.808 22.407 1.00 77.62 285 LYS A O 1
ATOM 2279 N N . LYS A 1 286 ? 1.913 -35.463 20.851 1.00 78.38 286 LYS A N 1
ATOM 2280 C CA . LYS A 1 286 ? 1.075 -36.502 20.219 1.00 78.38 286 LYS A CA 1
ATOM 2281 C C . LYS A 1 286 ? 1.911 -37.623 19.604 1.00 78.38 286 LYS A C 1
ATOM 2283 O O . LYS A 1 286 ? 1.704 -38.784 19.942 1.00 78.38 286 LYS A O 1
ATOM 2288 N N . LEU A 1 287 ? 2.936 -37.277 18.823 1.00 76.38 287 LEU A N 1
ATOM 2289 C CA . LEU A 1 287 ? 3.830 -38.260 18.196 1.00 76.38 287 LEU A CA 1
ATOM 2290 C C . LEU A 1 287 ? 4.565 -39.136 19.225 1.00 76.38 287 LEU A C 1
ATOM 2292 O O . LEU A 1 287 ? 4.821 -40.314 18.980 1.00 76.38 287 LEU A O 1
ATOM 2296 N N . ARG A 1 288 ? 4.900 -38.584 20.401 1.00 76.44 288 ARG A N 1
ATOM 2297 C CA . ARG A 1 288 ? 5.483 -39.365 21.506 1.00 76.44 288 ARG A CA 1
ATOM 2298 C C . ARG A 1 288 ? 4.480 -40.342 22.119 1.00 76.44 288 ARG A C 1
ATOM 2300 O O . ARG A 1 288 ? 4.861 -41.477 22.392 1.00 76.44 288 ARG A O 1
ATOM 2307 N N . GLN A 1 289 ? 3.228 -39.932 22.323 1.00 74.56 289 GLN A N 1
ATOM 2308 C CA . GLN A 1 289 ? 2.183 -40.796 22.887 1.00 74.56 289 GLN A CA 1
ATOM 2309 C C . GLN A 1 289 ? 1.778 -41.931 21.938 1.00 74.56 289 GLN A C 1
ATOM 2311 O O . GLN A 1 289 ? 1.589 -43.063 22.386 1.00 74.56 289 GLN A O 1
ATOM 2316 N N . GLU A 1 290 ? 1.720 -41.659 20.635 1.00 78.12 290 GLU A N 1
ATOM 2317 C CA . GLU A 1 290 ? 1.463 -42.675 19.608 1.00 78.12 290 GLU A CA 1
ATOM 2318 C C . GLU A 1 290 ? 2.604 -43.697 19.538 1.00 78.12 290 GLU A C 1
ATOM 2320 O O . GLU A 1 290 ? 2.353 -44.901 19.554 1.00 78.12 290 GLU A O 1
ATOM 2325 N N . ARG A 1 291 ? 3.866 -43.240 19.584 1.00 74.06 291 ARG A N 1
ATOM 2326 C CA . ARG A 1 291 ? 5.033 -44.138 19.654 1.00 74.06 291 ARG A CA 1
ATOM 2327 C C . ARG A 1 291 ? 5.064 -44.985 20.924 1.00 74.06 291 ARG A C 1
ATOM 2329 O O . ARG A 1 291 ? 5.439 -46.151 20.859 1.00 74.06 291 ARG A O 1
ATOM 2336 N N . LEU A 1 292 ? 4.684 -44.422 22.072 1.00 72.50 292 LEU A N 1
ATOM 2337 C CA . LEU A 1 292 ? 4.571 -45.171 23.328 1.00 72.50 292 LEU A CA 1
ATOM 2338 C C . LEU A 1 292 ? 3.479 -46.243 23.226 1.00 72.50 292 LEU A C 1
ATOM 2340 O O . LEU A 1 292 ? 3.748 -47.399 23.538 1.00 72.50 292 LEU A O 1
ATOM 2344 N N . SER A 1 293 ? 2.296 -45.899 22.712 1.00 70.38 293 SER A N 1
ATOM 2345 C CA . SER A 1 293 ? 1.187 -46.853 22.547 1.00 70.38 293 SER A CA 1
ATOM 2346 C C . SER A 1 293 ? 1.516 -47.979 21.562 1.00 70.38 293 SER A C 1
ATOM 2348 O O . SER A 1 293 ? 1.223 -49.139 21.843 1.00 70.38 293 SER A O 1
ATOM 2350 N N . GLN A 1 294 ? 2.205 -47.679 20.456 1.00 67.94 294 GLN A N 1
ATOM 2351 C CA . GLN A 1 294 ? 2.693 -48.703 19.524 1.00 67.94 294 GLN A CA 1
ATOM 2352 C C . GLN A 1 294 ? 3.726 -49.632 20.173 1.00 67.94 294 GLN A C 1
ATOM 2354 O O . GLN A 1 294 ? 3.687 -50.839 19.956 1.00 67.94 294 GLN A O 1
ATOM 2359 N N . LYS A 1 295 ? 4.612 -49.104 21.028 1.00 64.56 295 LYS A N 1
ATOM 2360 C CA . LYS A 1 295 ? 5.625 -49.908 21.726 1.00 64.56 295 LYS A CA 1
ATOM 2361 C C . LYS A 1 295 ? 5.008 -50.884 22.738 1.00 64.56 295 LYS A C 1
ATOM 2363 O O . LYS A 1 295 ? 5.493 -52.003 22.860 1.00 64.56 295 LYS A O 1
ATOM 2368 N N . TYR A 1 296 ? 3.927 -50.490 23.416 1.00 55.88 296 TYR A N 1
ATOM 2369 C CA . TYR A 1 296 ? 3.184 -51.372 24.329 1.00 55.88 296 TYR A CA 1
ATOM 2370 C C . TYR A 1 296 ? 2.301 -52.398 23.607 1.00 55.88 296 TYR A C 1
ATOM 2372 O O . TYR A 1 296 ? 2.027 -53.452 24.173 1.00 55.88 296 TYR A O 1
ATOM 2380 N N . SER A 1 297 ? 1.892 -52.133 22.363 1.00 56.25 297 SER A N 1
ATOM 2381 C CA . SER A 1 297 ? 1.121 -53.089 21.556 1.00 56.25 297 SER A CA 1
ATOM 2382 C C . SER A 1 297 ? 1.974 -54.194 20.921 1.00 56.25 297 SER A C 1
ATOM 2384 O O . SER A 1 297 ? 1.412 -55.186 20.484 1.00 56.25 297 SER A O 1
ATOM 2386 N N . ILE A 1 298 ? 3.301 -54.026 20.858 1.00 58.94 298 ILE A N 1
ATOM 2387 C CA . ILE A 1 298 ? 4.250 -55.018 20.309 1.00 58.94 298 ILE A CA 1
ATOM 2388 C C . ILE A 1 298 ? 4.809 -55.941 21.418 1.00 58.94 298 ILE A C 1
ATOM 2390 O O . ILE A 1 298 ? 5.426 -56.959 21.129 1.00 58.94 298 ILE A O 1
ATOM 2394 N N . MET A 1 299 ? 4.594 -55.602 22.696 1.00 52.22 299 MET A N 1
ATOM 2395 C CA . MET A 1 299 ? 4.998 -56.418 23.857 1.00 52.22 299 MET A CA 1
ATOM 2396 C C . MET A 1 299 ? 3.877 -57.316 24.418 1.00 52.22 299 MET A C 1
ATOM 2398 O O . MET A 1 299 ? 4.082 -57.953 25.451 1.00 52.22 299 MET A O 1
ATOM 2402 N N . LYS A 1 300 ? 2.703 -57.350 23.781 1.00 46.12 300 LYS A N 1
ATOM 2403 C CA . LYS A 1 300 ? 1.624 -58.312 24.055 1.00 46.12 300 LYS A CA 1
ATOM 2404 C C . LYS A 1 300 ? 1.536 -59.305 22.909 1.00 46.12 300 LYS A C 1
ATOM 2406 O O . LYS A 1 300 ? 1.228 -60.475 23.210 1.00 46.12 300 LYS A O 1
#

Radius of gyration: 30.81 Å; chains: 1; bounding box: 62×89×70 Å

Organism: NCBI:txid420089

InterPro domains:
  IPR021109 Aspartic peptidase domain superfamily [G3DSA:2.40.70.10] (146-266)

Secondary structure (DSSP, 8-state):
-EEEEEEEEEEE-SSTT-EEEEEEEEE-TTS-EEEPPTTT-BGGG-TTGGGSHHHHHHHHH--STT-EEEEEEEE-HHHHTTTB-TTS-BEETTEEPEEE---------HHHHHHHHHHTT--HHHHTT--SS----HHHHHHHHHTTTS-PPPP-EEEEEETTTEEEEEEE-TT-SS-EEEHHHHHHH----EEEEEEEEETTEEEEEEEEEEEEEEETTEEEEEEEEEE--TT--SSEEE-HHHHHHHTEEE-TT--EEE-TT--TTS-----HHHHHHHHHHHHHHHHHHHHHHS--

Foldseek 3Di:
DAKKKWKKFFAADVPNVDTFIFTAWIAHPVRKIWGDPPVQGTCVNLVVLCPFPQNVVVVVVHPDHGDIDIDIGDADPVSVVQQAPPVGFGAHPNHGTDIDDPPPPPPCPVVNVVVVCVVVPDDPVVVVVVPPDDPVDVCVVVVVVVVVPDPPPDFQWFWKDWQVHDTFIEGEDQVAQAKAFELVCVVVRPFDWAFDWDWDADPVGIFIFGTWTWIFMDTDNDTDIHIHTYGHDPPPPGGMYQYNVNCVQQQWDADPVSDIDHDPPPPVPDPPPQDPVNVVVVVVVVVVVVVVVVVVVVVD

Sequence (300 aa):
MSRLQFDVELAADEDPKNNIIIIKSITKENGITYLIPPCFQAAKHHLQLLKLPEFLKIKKSLQRRGQNRKVWMSVPSDVLALYEDDVGNMTFNDYLLQEITQVTSQSITDGKLLEILEKIRLPTYITSKLDRQEVADPILLFSALRYKKLDIPPLIEVEVILNDKLKCTGIYDPGSNITLINSKLIKVTNSKENYFENKFNTIGGGGKTTGLIRLNGKILTIEKEINAFICNDKNFTHDLILGLDTIKRFGLTHDGNLNIQLQENANPGENKYISPNEKKNLIIKKLRQERLSQKYSIMK